Protein AF-A0AAX6FM97-F1 (afdb_monomer)

Solvent-accessible surface area (backbone atoms only — not comparable to full-atom values): 9804 Å² total; per-residue (Å²): 142,83,89,78,93,63,80,51,72,66,58,55,51,50,51,51,52,41,50,51,40,44,52,48,38,53,50,41,47,51,55,56,55,69,40,50,63,51,98,26,70,65,52,52,52,54,49,51,53,40,51,51,52,44,51,52,43,51,55,62,73,71,53,64,96,82,74,70,62,87,90,41,61,68,59,50,52,50,50,52,52,50,52,52,52,49,39,53,53,42,36,52,49,14,50,46,31,55,74,38,35,72,62,48,44,60,65,28,54,47,78,51,59,69,74,63,43,50,52,52,41,40,51,42,11,54,50,29,46,52,40,30,55,45,50,53,52,51,53,52,51,53,48,51,55,52,48,50,52,51,55,51,50,51,49,52,50,52,51,51,52,50,48,54,56,57,64,69,70,60,82,84,78,83,91,129

Mean predicted aligned error: 12.24 Å

Radius of gyration: 23.88 Å; Cα contacts (8 Å, |Δi|>4): 122; chains: 1; bounding box: 60×39×71 Å

pLDDT: mean 73.23, std 14.85, range [32.5, 90.88]

Nearest PDB structures (foldseek):
  2yfb-assembly1_A  TM=3.869E-01  e=9.100E+00  Pseudomonas putida KT2440
  7uwb-assembly1_c  TM=3.248E-01  e=8.197E+00  Citrus x limon
  4nqi-assembly1_A  TM=2.691E-01  e=8.197E+00  Dictyostelium discoideum

Secondary structure (DSSP, 8-state):
--------HHHHHHHHHHHHHHHHHHHHHHHHHHT-B-S-HHHHHHHHHHHHHHHHHHHHHHS-TT---GGGHHHHHHHHHHHHHHHHHHHHHHHHHHHSHHHHHHHHTB-S-HHHHHHHHHHHHHHHHHHHHHHHHHHHHHHHHHHHHHHHHHHHHHHHHHHHHHHHS-------

Organism: Iris pallida (NCBI:txid29817)

Foldseek 3Di:
DDDDDDPPPLNVVLLVLLVVLLVLLVVLLVLLVVLVFDPQVVSVVSNVLSVVSNVLSVCLNPDDLPPDDVVCPVVVVVSLVVLVVSLVVLLVVLVCLQVVVQVVSVSRVGPDDSVVSSVSSNVSSVSSNVSSVSSVVSSVSSVVSNVVCVVVVVVVVVVVVVVVVVVVPDDDDDDD

Sequence (176 aa):
MGISNSPSHTHKFFLLTNYILLGAATSCIFLTLSLRLIPSVIGFLVILLHLFTILSSVFASSRPPSSSSQGSAKWHVAHMAATVLAAIVHGAVALLVLTRTAEFLWFLQSYVRVEDGVLIMRMVGVLGVVIFCLEWVVLVLAFVMRFYVYVEGGNTAKVQLGEEEVAKDWPWPFQV

Structure (mmCIF, N/CA/C/O backbone):
data_AF-A0AAX6FM97-F1
#
_entry.id   AF-A0AAX6FM97-F1
#
loop_
_atom_site.group_PDB
_atom_site.id
_atom_site.type_symbol
_atom_site.label_atom_id
_atom_site.label_alt_id
_atom_site.label_comp_id
_atom_site.label_asym_id
_atom_site.label_entity_id
_atom_site.label_seq_id
_atom_site.pdbx_PDB_ins_code
_atom_site.Cartn_x
_atom_site.Cartn_y
_atom_site.Cartn_z
_atom_site.occupancy
_atom_site.B_iso_or_equiv
_atom_site.auth_seq_id
_atom_site.auth_comp_id
_atom_site.auth_asym_id
_atom_site.auth_atom_id
_atom_site.pdbx_PDB_model_num
ATOM 1 N N . MET A 1 1 ? 10.934 18.505 -35.400 1.00 36.75 1 MET A N 1
ATOM 2 C CA . MET A 1 1 ? 9.546 18.414 -34.896 1.00 36.75 1 MET A CA 1
ATOM 3 C C . MET A 1 1 ? 8.965 17.098 -35.396 1.00 36.75 1 MET A C 1
ATOM 5 O O . MET A 1 1 ? 8.557 17.027 -36.543 1.00 36.75 1 MET A O 1
ATOM 9 N N . GLY A 1 2 ? 9.068 16.032 -34.597 1.00 32.50 2 GLY A N 1
ATOM 10 C CA . GLY A 1 2 ? 8.627 14.681 -34.959 1.00 32.50 2 GLY A CA 1
ATOM 11 C C . GLY A 1 2 ? 7.621 14.179 -33.931 1.00 32.50 2 GLY A C 1
ATOM 12 O O . GLY A 1 2 ? 7.942 14.072 -32.752 1.00 32.50 2 GLY A O 1
ATOM 13 N N . ILE A 1 3 ? 6.392 13.953 -34.383 1.00 51.50 3 ILE A N 1
ATOM 14 C CA . ILE A 1 3 ? 5.249 13.483 -33.602 1.00 51.50 3 ILE A CA 1
ATOM 15 C C . ILE A 1 3 ? 5.288 11.952 -33.552 1.00 51.50 3 ILE A C 1
ATOM 17 O O . ILE A 1 3 ? 5.256 11.309 -34.595 1.00 51.50 3 ILE A O 1
ATOM 21 N N . SER A 1 4 ? 5.246 11.371 -32.353 1.00 37.12 4 SER A N 1
ATOM 22 C CA . SER A 1 4 ? 4.365 10.228 -32.070 1.00 37.12 4 SER A CA 1
ATOM 23 C C . SER A 1 4 ? 4.033 10.185 -30.576 1.00 37.12 4 SER A C 1
ATOM 25 O O . SER A 1 4 ? 4.641 9.506 -29.756 1.00 37.12 4 SER A O 1
ATOM 27 N N . ASN A 1 5 ? 3.012 10.968 -30.228 1.00 46.38 5 ASN A N 1
ATOM 28 C CA . ASN A 1 5 ? 2.240 10.798 -29.008 1.00 46.38 5 ASN A CA 1
ATOM 29 C C . ASN A 1 5 ? 1.561 9.422 -29.034 1.00 46.38 5 ASN A C 1
ATOM 31 O O . ASN A 1 5 ? 0.492 9.260 -29.617 1.00 46.38 5 ASN A O 1
ATOM 35 N N . SER A 1 6 ? 2.136 8.446 -28.345 1.00 41.78 6 SER A N 1
ATOM 36 C CA . SER A 1 6 ? 1.327 7.427 -27.686 1.00 41.78 6 SER A CA 1
ATOM 37 C C . SER A 1 6 ? 1.882 7.240 -26.276 1.00 41.78 6 SER A C 1
ATOM 39 O O . SER A 1 6 ? 3.029 6.825 -26.117 1.00 41.78 6 SER A O 1
ATOM 41 N N . PRO A 1 7 ? 1.128 7.578 -25.214 1.00 52.78 7 PRO A N 1
ATOM 42 C CA . PRO A 1 7 ? 1.467 7.071 -23.897 1.00 52.78 7 PRO A CA 1
ATOM 43 C C . PRO A 1 7 ? 1.380 5.555 -24.035 1.00 52.78 7 PRO A C 1
ATOM 45 O O . PRO A 1 7 ? 0.302 5.051 -24.374 1.00 52.78 7 PRO A O 1
ATOM 48 N N . SER A 1 8 ? 2.503 4.854 -23.852 1.00 71.06 8 SER A N 1
ATOM 49 C CA . SER A 1 8 ? 2.535 3.394 -23.935 1.00 71.06 8 SER A CA 1
ATOM 50 C C . SER A 1 8 ? 1.380 2.835 -23.101 1.00 71.06 8 SER A C 1
ATOM 52 O O . SER A 1 8 ? 1.066 3.354 -22.024 1.00 71.06 8 SER A O 1
ATOM 54 N N . HIS A 1 9 ? 0.681 1.821 -23.614 1.00 76.31 9 HIS A N 1
ATOM 55 C CA . HIS A 1 9 ? -0.494 1.249 -22.942 1.00 76.31 9 HIS A CA 1
ATOM 56 C C . HIS A 1 9 ? -0.178 0.880 -21.474 1.00 76.31 9 HIS A C 1
ATOM 58 O O . HIS A 1 9 ? -0.998 1.073 -20.578 1.00 76.31 9 HIS A O 1
ATOM 64 N N . THR A 1 10 ? 1.073 0.482 -21.223 1.00 74.19 10 THR A N 1
ATOM 65 C CA . THR A 1 10 ? 1.685 0.233 -19.912 1.00 74.19 10 THR A CA 1
ATOM 66 C C . THR A 1 10 ? 1.683 1.452 -18.982 1.00 74.19 10 THR A C 1
ATOM 68 O O . THR A 1 10 ? 1.327 1.315 -17.816 1.00 74.19 10 THR A O 1
ATOM 71 N N . HIS A 1 11 ? 2.018 2.653 -19.467 1.00 77.69 11 HIS A N 1
ATOM 72 C CA . HIS A 1 11 ? 2.000 3.878 -18.657 1.00 77.69 11 HIS A CA 1
ATOM 73 C C . HIS A 1 11 ? 0.575 4.276 -18.243 1.00 77.69 11 HIS A C 1
ATOM 75 O O . HIS A 1 11 ? 0.339 4.643 -17.093 1.00 77.69 11 HIS A O 1
ATOM 81 N N . LYS A 1 12 ? -0.405 4.155 -19.153 1.00 82.25 12 LYS A N 1
ATOM 82 C CA . LYS A 1 12 ? -1.822 4.410 -18.824 1.00 82.25 12 LYS A CA 1
ATOM 83 C C . LYS A 1 12 ? -2.339 3.417 -17.783 1.00 82.25 12 LYS A C 1
ATOM 85 O O . LYS A 1 12 ? -3.011 3.818 -16.838 1.00 82.25 12 LYS A O 1
ATOM 90 N N . PHE A 1 13 ? -1.989 2.141 -17.939 1.00 82.69 13 PHE A N 1
ATOM 91 C CA . PHE A 1 13 ? -2.339 1.091 -16.986 1.00 82.69 13 PHE A CA 1
ATOM 92 C C . PHE A 1 13 ? -1.682 1.312 -15.613 1.00 82.69 13 PHE A C 1
ATOM 94 O O . PHE A 1 13 ? -2.317 1.111 -14.578 1.00 82.69 13 PHE A O 1
ATOM 101 N N . PHE A 1 14 ? -0.443 1.809 -15.595 1.00 83.19 14 PHE A N 1
ATOM 102 C CA . PHE A 1 14 ? 0.269 2.167 -14.370 1.00 83.19 14 PHE A CA 1
ATOM 103 C C . PHE A 1 14 ? -0.402 3.302 -13.611 1.00 83.19 14 PHE A C 1
ATOM 105 O O . PHE A 1 14 ? -0.643 3.172 -12.412 1.00 83.19 14 PHE A O 1
ATOM 112 N N . LEU A 1 15 ? -0.764 4.378 -14.310 1.00 83.25 15 LEU A N 1
ATOM 113 C CA . LEU A 1 15 ? -1.504 5.481 -13.706 1.00 83.25 15 LEU A CA 1
ATOM 114 C C . LEU A 1 15 ? -2.866 5.019 -13.186 1.00 83.25 15 LEU A C 1
ATOM 116 O O . LEU A 1 15 ? -3.202 5.314 -12.044 1.00 83.25 15 LEU A O 1
ATOM 120 N N . LEU A 1 16 ? -3.622 4.251 -13.979 1.00 86.31 16 LEU A N 1
ATOM 121 C CA . LEU A 1 16 ? -4.926 3.726 -13.568 1.00 86.31 16 LEU A CA 1
ATOM 122 C C . LEU A 1 16 ? -4.819 2.903 -12.278 1.00 86.31 16 LEU A C 1
ATOM 124 O O . LEU A 1 16 ? -5.572 3.135 -11.336 1.00 86.31 16 LEU A O 1
ATOM 128 N N . THR A 1 17 ? -3.855 1.982 -12.216 1.00 84.50 17 THR A N 1
ATOM 129 C CA . THR A 1 17 ? -3.632 1.142 -11.032 1.00 84.50 17 THR A CA 1
ATOM 130 C C . THR A 1 17 ? -3.254 1.992 -9.816 1.00 84.50 17 THR A C 1
ATOM 132 O O . THR A 1 17 ? -3.789 1.770 -8.733 1.00 84.50 17 THR A O 1
ATOM 135 N N . ASN A 1 18 ? -2.403 3.011 -9.992 1.00 86.00 18 ASN A N 1
ATOM 136 C CA . ASN A 1 18 ? -2.043 3.947 -8.923 1.00 86.00 18 ASN 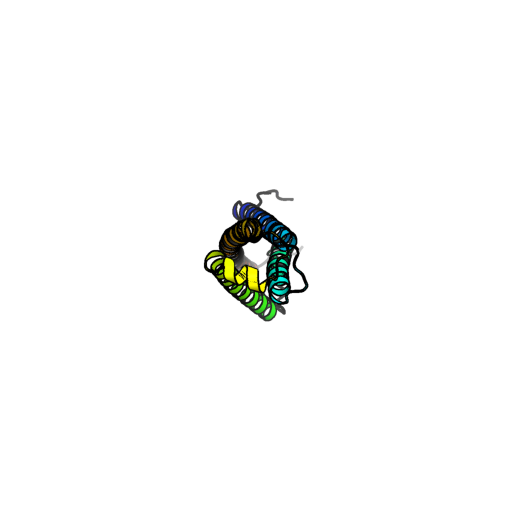A CA 1
ATOM 137 C C . ASN A 1 18 ? -3.246 4.763 -8.420 1.00 86.00 18 ASN A C 1
ATOM 139 O O . ASN A 1 18 ? -3.406 4.932 -7.215 1.00 86.00 18 ASN A O 1
ATOM 143 N N . TYR A 1 19 ? -4.131 5.221 -9.308 1.00 87.12 19 TYR A N 1
ATOM 144 C CA . TYR A 1 19 ? -5.350 5.928 -8.903 1.00 87.12 19 TYR A CA 1
ATOM 145 C C . TYR A 1 19 ? -6.335 5.025 -8.154 1.00 87.12 19 TYR A C 1
ATOM 147 O O . TYR A 1 19 ? -6.927 5.460 -7.166 1.00 87.12 19 TYR A O 1
ATOM 155 N N . ILE A 1 20 ? -6.494 3.768 -8.581 1.00 87.75 20 ILE A N 1
ATOM 156 C CA . ILE A 1 20 ? -7.331 2.793 -7.866 1.00 87.75 20 ILE A CA 1
ATOM 157 C C . ILE A 1 20 ? -6.734 2.504 -6.483 1.00 87.75 20 ILE A C 1
ATOM 159 O O . ILE A 1 20 ? -7.466 2.507 -5.495 1.00 87.75 20 ILE A O 1
ATOM 163 N N . LEU A 1 21 ? -5.412 2.322 -6.394 1.00 85.94 21 LEU A N 1
ATOM 164 C CA . LEU A 1 21 ? -4.690 2.144 -5.132 1.00 85.94 21 LEU A CA 1
ATOM 165 C C . LEU A 1 21 ? -4.917 3.335 -4.186 1.00 85.94 21 LEU A C 1
ATOM 167 O O . LEU A 1 21 ? -5.245 3.142 -3.016 1.00 85.94 21 LEU A O 1
ATOM 171 N N . LEU A 1 22 ? -4.809 4.563 -4.703 1.00 87.62 22 LEU A N 1
ATOM 172 C CA . LEU A 1 22 ? -5.055 5.796 -3.956 1.00 87.62 22 LEU A CA 1
ATOM 173 C C . LEU A 1 22 ? -6.504 5.875 -3.442 1.00 87.62 22 LEU A C 1
ATOM 175 O O . LEU A 1 22 ? -6.739 6.204 -2.277 1.00 87.62 22 LEU A O 1
ATOM 179 N N . GLY A 1 23 ? -7.481 5.537 -4.286 1.00 86.31 23 GLY A N 1
ATOM 180 C CA . GLY A 1 23 ? -8.897 5.489 -3.910 1.00 86.31 23 GLY A CA 1
ATOM 181 C C . GLY A 1 23 ? -9.197 4.422 -2.851 1.00 86.31 23 GLY A C 1
ATOM 182 O O . GLY A 1 23 ? -9.923 4.681 -1.890 1.00 86.31 23 GLY A O 1
ATOM 183 N N . ALA A 1 24 ? -8.595 3.239 -2.977 1.00 85.81 24 ALA A N 1
ATOM 184 C CA . ALA A 1 24 ? -8.751 2.160 -2.008 1.00 85.81 24 ALA A CA 1
ATOM 185 C C . ALA A 1 24 ? -8.132 2.532 -0.650 1.00 85.81 24 ALA A C 1
ATOM 187 O O . ALA A 1 24 ? -8.789 2.396 0.381 1.00 85.81 24 ALA A O 1
ATOM 188 N N . ALA A 1 25 ? -6.911 3.080 -0.641 1.00 85.12 25 ALA A N 1
ATOM 189 C CA . ALA A 1 25 ? -6.232 3.506 0.581 1.00 85.12 25 ALA A CA 1
ATOM 190 C C . ALA A 1 25 ? -6.983 4.636 1.304 1.00 85.12 25 ALA A C 1
ATOM 192 O O . ALA A 1 25 ? -7.182 4.569 2.516 1.00 85.12 25 ALA A O 1
ATOM 193 N N . THR A 1 26 ? -7.463 5.647 0.573 1.00 86.12 26 THR A N 1
ATOM 194 C CA . THR A 1 26 ? -8.253 6.748 1.158 1.00 86.12 26 THR A CA 1
ATOM 195 C C . THR A 1 26 ? -9.591 6.269 1.724 1.00 86.12 26 THR A C 1
ATOM 197 O O . THR A 1 26 ? -9.964 6.662 2.830 1.00 86.12 26 THR A O 1
ATOM 200 N N . SER A 1 27 ? -10.273 5.354 1.032 1.00 86.62 27 SER A N 1
ATOM 201 C CA . SER A 1 27 ? -11.496 4.712 1.534 1.00 86.62 27 SER A CA 1
ATOM 202 C C . SER A 1 27 ? -11.227 3.890 2.801 1.00 86.62 27 SER A C 1
ATOM 204 O O . SER A 1 27 ? -12.014 3.931 3.745 1.00 86.62 27 SER A O 1
ATOM 206 N N . CYS A 1 28 ? -10.083 3.201 2.869 1.00 83.94 28 CYS A N 1
ATOM 207 C CA . CYS A 1 28 ? -9.662 2.442 4.045 1.00 83.94 28 CYS A CA 1
ATOM 208 C C . CYS A 1 28 ? -9.404 3.351 5.257 1.00 83.94 28 CYS A C 1
ATOM 210 O O . CYS A 1 28 ? -9.839 3.042 6.368 1.00 83.94 28 CYS A O 1
ATOM 212 N N . ILE A 1 29 ? -8.775 4.514 5.045 1.00 84.12 29 ILE A N 1
ATOM 213 C CA . ILE A 1 29 ? -8.603 5.542 6.084 1.00 84.12 29 ILE A CA 1
ATOM 214 C C . ILE A 1 29 ? -9.965 6.045 6.565 1.00 84.12 29 ILE A C 1
ATOM 216 O O . ILE A 1 29 ? -10.186 6.122 7.770 1.00 84.12 29 ILE A O 1
ATOM 220 N N . PHE A 1 30 ? -10.895 6.349 5.657 1.00 85.19 30 PHE A N 1
ATOM 221 C CA . PHE A 1 30 ? -12.228 6.828 6.029 1.00 85.19 30 PHE A CA 1
ATOM 222 C C . PHE A 1 30 ? -13.019 5.787 6.835 1.00 85.19 30 PHE A C 1
ATOM 224 O O . PHE A 1 30 ? -13.615 6.124 7.859 1.00 85.19 30 PHE A O 1
ATOM 231 N N . LEU A 1 31 ? -12.981 4.514 6.427 1.00 82.62 31 LEU A N 1
ATOM 232 C CA . LEU A 1 31 ? -13.595 3.415 7.175 1.00 82.62 31 LEU A CA 1
ATOM 233 C C . LEU A 1 31 ? -12.947 3.244 8.552 1.00 82.62 31 LEU A C 1
ATOM 235 O O . LEU A 1 31 ? -13.660 3.121 9.544 1.00 82.62 31 LEU A O 1
ATOM 239 N N . THR A 1 32 ? -11.616 3.321 8.627 1.00 81.50 32 THR A N 1
ATOM 240 C CA . THR A 1 32 ? -10.871 3.267 9.893 1.00 81.50 32 THR A CA 1
ATOM 241 C C . THR A 1 32 ? -11.275 4.422 10.811 1.00 81.50 32 THR A C 1
ATOM 243 O O . THR A 1 32 ? -11.612 4.192 11.965 1.00 81.50 32 THR A O 1
ATOM 246 N N . LEU A 1 33 ? -11.351 5.659 10.309 1.00 78.38 33 LEU A N 1
ATOM 247 C CA . LEU A 1 33 ? -11.815 6.820 11.080 1.00 78.38 33 LEU A CA 1
ATOM 248 C C . LEU A 1 33 ? -13.290 6.710 11.500 1.00 78.38 33 LEU A C 1
ATOM 250 O O . LEU A 1 33 ? -13.658 7.180 12.579 1.00 78.38 33 LEU A O 1
ATOM 254 N N . SER A 1 34 ? -14.127 6.056 10.691 1.00 79.31 34 SER A N 1
ATOM 255 C CA . SER A 1 34 ? -15.549 5.830 10.993 1.00 79.31 34 SER A CA 1
ATOM 256 C C . SER A 1 34 ? -15.763 4.951 12.231 1.00 79.31 34 SER A C 1
ATOM 258 O O . SER A 1 34 ? -16.804 5.060 12.876 1.00 79.31 34 SER A O 1
ATOM 260 N N . LEU A 1 35 ? -14.762 4.158 12.637 1.00 71.62 35 LEU A N 1
ATOM 261 C CA . LEU A 1 35 ? -14.774 3.411 13.903 1.00 71.62 35 LEU A CA 1
ATOM 262 C C . LEU A 1 35 ? -14.593 4.303 15.150 1.00 71.62 35 LEU A C 1
ATOM 264 O O . LEU A 1 35 ? -14.635 3.782 16.265 1.00 71.62 35 LEU A O 1
ATOM 268 N N . ARG A 1 36 ? -14.428 5.631 14.982 1.00 67.88 36 ARG A N 1
ATOM 269 C CA . ARG A 1 36 ? -14.180 6.618 16.052 1.00 67.88 36 ARG A CA 1
ATOM 270 C C . ARG A 1 36 ? -13.127 6.113 17.036 1.00 67.88 36 ARG A C 1
ATOM 272 O O . ARG A 1 36 ? -13.418 5.856 18.203 1.00 67.88 36 ARG A O 1
ATOM 279 N N . LEU A 1 37 ? -11.901 5.969 16.543 1.00 58.09 37 LEU A N 1
ATOM 280 C CA . LEU A 1 37 ? -10.748 5.651 1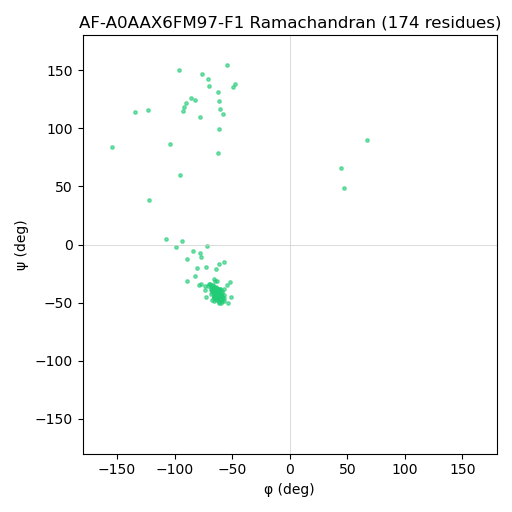7.377 1.00 58.09 37 LEU A CA 1
ATOM 281 C C . LEU A 1 37 ? -10.585 6.740 18.458 1.00 58.09 37 LEU A C 1
ATOM 283 O O . LEU A 1 37 ? -10.216 7.874 18.160 1.00 58.09 37 LEU A O 1
ATOM 287 N N . ILE A 1 38 ? -10.805 6.382 19.724 1.00 54.88 38 ILE A N 1
ATOM 288 C CA . ILE A 1 38 ? -10.062 6.951 20.872 1.00 54.88 38 ILE A CA 1
ATOM 289 C C . ILE A 1 38 ? -8.558 6.741 20.570 1.00 54.88 38 ILE A C 1
ATOM 291 O O . ILE A 1 38 ? -8.276 5.841 19.777 1.00 54.88 38 ILE A O 1
ATOM 295 N N . PRO A 1 39 ? -7.576 7.519 21.090 1.00 59.19 39 PRO A N 1
ATOM 296 C CA . PRO A 1 39 ? -6.164 7.409 20.685 1.00 59.19 39 PRO A CA 1
ATOM 297 C C . PRO A 1 39 ? -5.559 6.027 21.003 1.00 59.19 39 PRO A C 1
ATOM 299 O O . PRO A 1 39 ? -4.839 5.840 21.978 1.00 59.19 39 PRO A O 1
ATOM 302 N N . SER A 1 40 ? -5.854 5.041 20.160 1.00 68.94 40 SER A N 1
ATOM 303 C CA . SER A 1 40 ? -5.286 3.707 20.155 1.00 68.94 40 SER A CA 1
ATOM 304 C C . SER A 1 40 ? -4.062 3.752 19.257 1.00 68.94 40 SER A C 1
ATOM 306 O O . SER A 1 40 ? -4.139 4.099 18.075 1.00 68.94 40 SER A O 1
ATOM 308 N N . VAL A 1 41 ? -2.916 3.395 19.832 1.00 74.44 41 VAL A N 1
ATOM 309 C CA . VAL A 1 41 ? -1.618 3.369 19.145 1.00 74.44 41 VAL A CA 1
ATOM 310 C C . VAL A 1 41 ? -1.679 2.466 17.910 1.00 74.44 41 VAL A C 1
ATOM 312 O O . VAL A 1 41 ? -1.148 2.817 16.863 1.00 74.44 41 VAL A O 1
ATOM 315 N N . ILE A 1 42 ? -2.387 1.338 18.001 1.00 75.25 42 ILE A N 1
ATOM 316 C CA . ILE A 1 42 ? -2.551 0.382 16.896 1.00 75.25 42 ILE A CA 1
ATOM 317 C C . ILE A 1 42 ? -3.315 1.019 15.739 1.00 75.25 42 ILE A C 1
ATOM 319 O O . ILE A 1 42 ? -2.893 0.927 14.589 1.00 75.25 42 ILE A O 1
ATOM 323 N N . GLY A 1 43 ? -4.400 1.726 16.038 1.00 73.88 43 GLY A N 1
ATOM 324 C CA . GLY A 1 43 ? -5.166 2.429 15.022 1.00 73.88 43 GLY A CA 1
ATOM 325 C C . GLY A 1 43 ? -4.386 3.565 14.357 1.00 73.88 43 GLY A C 1
ATOM 326 O O . GLY A 1 43 ? -4.451 3.729 13.140 1.00 73.88 43 GLY A O 1
ATOM 327 N N . PHE A 1 44 ? -3.564 4.286 15.125 1.00 77.19 44 PHE A N 1
ATOM 328 C CA . PHE A 1 44 ? -2.636 5.276 14.577 1.00 77.19 44 PHE A CA 1
ATOM 329 C C . PHE A 1 44 ? -1.594 4.645 13.638 1.00 77.19 44 PHE A C 1
ATOM 331 O O . PHE A 1 44 ? -1.359 5.171 12.551 1.00 77.19 44 PHE A O 1
ATOM 338 N N . LEU A 1 45 ? -1.014 3.495 14.001 1.00 80.06 45 LEU A N 1
ATOM 339 C CA . LEU A 1 45 ? -0.072 2.766 13.141 1.00 80.06 45 LEU A CA 1
ATOM 340 C C . LEU A 1 45 ? -0.721 2.291 11.831 1.00 80.06 45 LEU A C 1
ATOM 342 O O . LEU A 1 45 ? -0.097 2.392 10.777 1.00 80.06 45 LEU A O 1
ATOM 346 N N . VAL A 1 46 ? -1.976 1.832 11.873 1.00 79.38 46 VAL A N 1
ATOM 347 C CA . VAL A 1 46 ? -2.738 1.450 10.668 1.00 79.38 46 VAL A CA 1
ATOM 348 C C . VAL A 1 46 ? -2.969 2.660 9.757 1.00 79.38 46 VAL A C 1
ATOM 350 O O . VAL A 1 46 ? -2.760 2.578 8.548 1.00 79.38 46 VAL A O 1
ATOM 353 N N . ILE A 1 47 ? -3.321 3.818 10.323 1.00 82.31 47 ILE A N 1
ATOM 354 C CA . ILE A 1 47 ? -3.475 5.061 9.553 1.00 82.31 47 ILE A CA 1
ATOM 355 C C . ILE A 1 47 ? -2.140 5.490 8.928 1.00 82.31 47 ILE A C 1
ATOM 357 O O . ILE A 1 47 ? -2.110 5.852 7.751 1.00 82.31 47 ILE A O 1
ATOM 361 N N . LEU A 1 48 ? -1.032 5.417 9.674 1.00 81.31 48 LEU A N 1
ATOM 362 C CA . LEU A 1 48 ? 0.301 5.713 9.139 1.00 81.31 48 LEU A CA 1
ATOM 363 C C . LEU A 1 48 ? 0.688 4.776 7.991 1.00 81.31 48 LEU A C 1
ATOM 365 O O . LEU A 1 48 ? 1.283 5.228 7.013 1.00 81.31 48 LEU A O 1
ATOM 369 N N . LEU A 1 49 ? 0.324 3.496 8.075 1.00 83.00 49 LEU A N 1
ATOM 370 C CA . LEU A 1 49 ? 0.578 2.520 7.017 1.00 83.00 49 LEU A CA 1
ATOM 371 C C . LEU A 1 49 ? -0.172 2.879 5.723 1.00 83.00 49 LEU A C 1
ATOM 373 O O . LEU A 1 49 ? 0.413 2.883 4.635 1.00 83.00 49 LEU A O 1
ATOM 377 N N . HIS A 1 50 ? -1.443 3.277 5.830 1.00 83.81 50 HIS A N 1
ATOM 378 C CA . HIS A 1 50 ? -2.200 3.772 4.678 1.00 83.81 50 HIS A CA 1
ATOM 379 C C . HIS A 1 50 ? -1.635 5.090 4.133 1.00 83.81 50 HIS A C 1
ATOM 381 O O . HIS A 1 50 ? -1.541 5.261 2.918 1.00 83.81 50 HIS A O 1
ATOM 387 N N . LEU A 1 51 ? -1.189 6.003 5.002 1.00 84.62 51 LEU A N 1
ATOM 388 C CA . LEU A 1 51 ? -0.550 7.251 4.581 1.00 84.62 51 LEU A CA 1
ATOM 389 C C . LEU A 1 51 ? 0.754 6.988 3.813 1.00 84.62 51 LEU A C 1
ATOM 391 O O . LEU A 1 51 ? 1.011 7.628 2.794 1.00 84.62 51 LEU A O 1
ATOM 395 N N . PHE A 1 52 ? 1.548 6.010 4.249 1.00 82.62 52 PHE A N 1
ATOM 396 C CA . PHE A 1 52 ? 2.752 5.581 3.541 1.00 82.62 52 PHE A CA 1
ATOM 397 C C . PHE A 1 52 ? 2.433 5.025 2.144 1.00 82.62 52 PHE A C 1
ATOM 399 O O . PHE A 1 52 ? 3.144 5.324 1.182 1.00 82.62 52 PHE A O 1
ATOM 406 N N . THR A 1 53 ? 1.330 4.281 2.009 1.00 84.25 53 THR A N 1
ATOM 407 C CA . THR A 1 53 ? 0.834 3.767 0.717 1.00 84.25 53 THR A CA 1
ATOM 408 C C . THR A 1 53 ? 0.474 4.919 -0.230 1.00 84.25 53 THR A C 1
ATOM 410 O O . THR A 1 53 ? 0.897 4.944 -1.386 1.00 84.25 53 THR A O 1
ATOM 413 N N . ILE A 1 54 ? -0.245 5.925 0.281 1.00 83.25 54 ILE A N 1
ATOM 414 C CA . ILE A 1 54 ? -0.621 7.134 -0.467 1.00 83.25 54 ILE A CA 1
ATOM 415 C C . ILE A 1 54 ? 0.623 7.900 -0.925 1.00 83.25 54 ILE A C 1
ATOM 417 O O . ILE A 1 54 ? 0.746 8.228 -2.104 1.00 83.25 54 ILE A O 1
ATOM 421 N N . LEU A 1 55 ? 1.568 8.151 -0.015 1.00 83.31 55 LEU A N 1
ATOM 422 C CA . LEU A 1 55 ? 2.818 8.841 -0.335 1.00 83.31 55 LEU A CA 1
ATOM 423 C C . LEU A 1 55 ? 3.602 8.087 -1.412 1.00 83.31 55 LEU A C 1
ATOM 425 O O . LEU A 1 55 ? 4.027 8.694 -2.392 1.00 83.31 55 LEU A O 1
ATOM 429 N N . SER A 1 56 ? 3.724 6.765 -1.282 1.00 76.81 56 SER A N 1
ATOM 430 C CA . SER A 1 56 ? 4.404 5.916 -2.268 1.00 76.81 56 SER A CA 1
ATOM 431 C C . SER A 1 56 ? 3.758 6.022 -3.654 1.00 76.81 56 SER A C 1
ATOM 433 O O . SER A 1 56 ? 4.464 6.156 -4.653 1.00 76.81 56 SER A O 1
ATOM 435 N N . SER A 1 57 ? 2.424 6.042 -3.721 1.00 79.94 57 SER A N 1
ATOM 436 C CA . SER A 1 57 ? 1.660 6.199 -4.966 1.00 79.94 57 SER A CA 1
ATOM 437 C C . SER A 1 57 ? 1.861 7.576 -5.620 1.00 79.94 57 SER A C 1
ATOM 439 O O . SER A 1 57 ? 2.072 7.682 -6.834 1.00 79.94 57 SER A O 1
ATOM 441 N N . VAL A 1 58 ? 1.878 8.643 -4.814 1.00 80.31 58 VAL A N 1
ATOM 442 C CA . VAL A 1 58 ? 2.140 10.015 -5.281 1.00 80.31 58 VAL A CA 1
ATOM 443 C C . VAL A 1 58 ? 3.574 10.153 -5.798 1.00 80.31 58 VAL A C 1
ATOM 445 O O . VAL A 1 58 ? 3.791 10.715 -6.876 1.00 80.31 58 VAL A O 1
ATOM 448 N N . PHE A 1 59 ? 4.561 9.602 -5.087 1.00 75.94 59 PHE A N 1
ATOM 449 C CA . PHE A 1 59 ? 5.956 9.592 -5.540 1.00 75.94 59 PHE A CA 1
ATOM 450 C C . PHE A 1 59 ? 6.140 8.781 -6.827 1.00 75.94 59 PHE A C 1
ATOM 452 O O . PHE A 1 59 ? 6.887 9.196 -7.712 1.00 75.94 59 PHE A O 1
ATOM 459 N N . ALA A 1 60 ? 5.426 7.664 -6.967 1.00 70.19 60 ALA A N 1
ATOM 460 C CA . ALA A 1 60 ? 5.451 6.837 -8.168 1.00 70.19 60 ALA A CA 1
ATOM 461 C C . ALA A 1 60 ? 4.847 7.554 -9.391 1.00 70.19 60 ALA A C 1
ATOM 463 O O . ALA A 1 60 ? 5.342 7.395 -10.503 1.00 70.19 60 ALA A O 1
ATOM 464 N N . SER A 1 61 ? 3.813 8.374 -9.183 1.00 69.62 61 SER A N 1
ATOM 465 C CA . SER A 1 61 ? 3.120 9.108 -10.253 1.00 69.62 61 SER A CA 1
ATOM 466 C C . SER A 1 61 ? 3.822 10.411 -10.660 1.00 69.62 61 SER A C 1
ATOM 468 O O . SER A 1 61 ? 3.679 10.862 -11.793 1.00 69.62 61 SER A O 1
ATOM 470 N N . SER A 1 62 ? 4.579 11.031 -9.750 1.00 67.38 62 SER A N 1
ATOM 471 C CA . SER A 1 62 ? 5.260 12.318 -9.978 1.00 67.38 62 SER A CA 1
ATOM 472 C C . SER A 1 62 ? 6.671 12.186 -10.555 1.00 67.38 62 SER A C 1
ATOM 474 O O . SER A 1 62 ? 7.244 13.182 -11.001 1.00 67.38 62 SER A O 1
ATOM 476 N N . ARG A 1 63 ? 7.256 10.982 -10.562 1.00 63.44 63 ARG A N 1
ATOM 477 C CA . ARG A 1 63 ? 8.643 10.782 -10.990 1.00 63.44 63 ARG A CA 1
ATOM 478 C C . ARG A 1 63 ? 8.738 10.455 -12.489 1.00 63.44 63 ARG A C 1
ATOM 480 O O . ARG A 1 63 ? 8.261 9.402 -12.905 1.00 63.44 63 ARG A O 1
ATOM 487 N N . PRO A 1 64 ? 9.407 11.289 -13.310 1.00 55.47 64 PRO A N 1
ATOM 488 C CA . PRO A 1 64 ? 9.626 10.969 -14.714 1.00 55.47 64 PRO A CA 1
ATOM 489 C C . PRO A 1 64 ? 10.640 9.817 -14.865 1.00 55.47 64 PRO A C 1
ATOM 491 O O . PRO A 1 64 ? 11.643 9.791 -14.136 1.00 55.47 64 PRO A O 1
ATOM 494 N N . PRO A 1 65 ? 10.431 8.899 -15.834 1.00 53.34 65 PRO A N 1
ATOM 495 C CA . PRO A 1 65 ? 11.204 7.658 -16.001 1.00 53.34 65 PRO A CA 1
ATOM 496 C C . PRO A 1 65 ? 12.705 7.871 -16.267 1.00 53.34 65 PRO A C 1
ATOM 498 O O . PRO A 1 65 ? 13.498 6.953 -16.086 1.00 53.34 65 PRO A O 1
ATOM 501 N N . SER A 1 66 ? 13.107 9.081 -16.655 1.00 47.25 66 SER A N 1
ATOM 502 C CA . SER A 1 66 ? 14.472 9.458 -17.041 1.00 47.25 66 SER A CA 1
ATOM 503 C C . SER A 1 66 ? 15.287 10.158 -15.941 1.00 47.25 66 SER A C 1
ATOM 505 O O . SER A 1 66 ? 16.461 10.456 -16.139 1.00 47.25 66 SER A O 1
ATOM 507 N N . SER A 1 67 ? 14.715 10.409 -14.758 1.00 47.94 67 SER A N 1
ATOM 508 C CA . SER A 1 67 ? 15.391 11.144 -13.673 1.00 47.94 67 SER A CA 1
ATOM 509 C C . SER A 1 67 ? 16.065 10.222 -12.646 1.00 47.94 67 SER A C 1
ATOM 511 O O . SER A 1 67 ? 15.765 10.233 -11.447 1.00 47.94 67 SER A O 1
ATOM 513 N N . SER A 1 68 ? 17.010 9.397 -13.094 1.00 50.16 68 SER A N 1
ATOM 514 C CA . SER A 1 68 ? 17.974 8.750 -12.196 1.00 50.16 68 SER A CA 1
ATOM 515 C C . SER A 1 68 ? 19.325 9.446 -12.313 1.00 50.16 68 SER A C 1
ATOM 517 O O . SER A 1 68 ? 20.184 9.027 -13.087 1.00 50.16 68 SER A O 1
ATOM 519 N N . SER A 1 69 ? 19.533 10.514 -11.539 1.00 43.97 69 SER A N 1
ATOM 520 C CA . SER A 1 69 ? 20.887 11.026 -11.323 1.00 43.97 69 SER A CA 1
ATOM 521 C C . SER A 1 69 ? 21.716 9.942 -10.615 1.00 43.97 69 SER A C 1
ATOM 523 O O . SER A 1 69 ? 21.264 9.328 -9.637 1.00 43.97 69 SER A O 1
ATOM 525 N N . GLN A 1 70 ? 22.919 9.678 -11.138 1.00 44.81 70 GLN A N 1
ATOM 526 C CA . GLN A 1 70 ? 23.815 8.573 -10.750 1.00 44.81 70 GLN A CA 1
ATOM 527 C C . GLN A 1 70 ? 24.195 8.550 -9.251 1.00 44.81 70 GLN A C 1
ATOM 529 O O . GLN A 1 70 ? 24.612 7.512 -8.748 1.00 44.81 70 GLN A O 1
ATOM 534 N N . GLY A 1 71 ? 23.964 9.631 -8.494 1.00 45.56 71 GLY A N 1
ATOM 535 C CA . GLY A 1 71 ? 24.172 9.681 -7.038 1.00 45.56 71 GLY A CA 1
ATOM 536 C C . GLY A 1 71 ? 23.077 9.025 -6.172 1.00 45.56 71 GLY A C 1
ATOM 537 O O . GLY A 1 71 ? 23.254 8.916 -4.961 1.00 45.56 71 GLY A O 1
ATOM 538 N N . SER A 1 72 ? 21.947 8.580 -6.746 1.00 56.69 72 SER A N 1
ATOM 539 C CA . SER A 1 72 ? 20.737 8.172 -5.993 1.00 56.69 72 SER A CA 1
ATOM 540 C C . SER A 1 72 ? 20.436 6.662 -5.943 1.00 56.69 72 SER A C 1
ATOM 542 O O . SER A 1 72 ? 19.416 6.259 -5.382 1.00 56.69 72 SER A O 1
ATOM 544 N N . ALA A 1 73 ? 21.310 5.798 -6.476 1.00 62.12 73 ALA A N 1
ATOM 545 C CA . ALA A 1 73 ? 21.044 4.356 -6.574 1.00 62.12 73 ALA A CA 1
ATOM 546 C C . ALA A 1 73 ? 20.770 3.685 -5.210 1.00 62.12 73 ALA A C 1
ATOM 548 O O . ALA A 1 73 ? 19.845 2.883 -5.095 1.00 62.12 73 ALA A O 1
ATOM 549 N N . LYS A 1 74 ? 21.510 4.065 -4.155 1.00 70.38 74 LYS A N 1
ATOM 550 C CA . LYS A 1 74 ? 21.324 3.534 -2.788 1.00 70.38 74 LYS A CA 1
ATOM 551 C C . LYS A 1 74 ? 19.964 3.927 -2.201 1.00 70.38 74 LYS A C 1
ATOM 553 O O . LYS A 1 74 ? 19.278 3.085 -1.632 1.00 70.38 74 LYS A O 1
ATOM 558 N N . TRP A 1 75 ? 19.550 5.180 -2.398 1.00 72.56 75 TRP A N 1
ATOM 559 C CA . TRP A 1 75 ? 18.246 5.690 -1.959 1.00 72.56 75 TRP A CA 1
ATOM 560 C C . TRP A 1 75 ? 17.088 5.046 -2.719 1.00 72.56 75 TRP A C 1
ATOM 562 O O . TRP A 1 75 ? 16.062 4.738 -2.124 1.00 72.56 75 TRP A O 1
ATOM 572 N N . HIS A 1 76 ? 17.267 4.773 -4.012 1.00 70.56 76 HIS A N 1
ATOM 573 C CA . HIS A 1 76 ? 16.282 4.041 -4.800 1.00 70.56 76 HIS A CA 1
ATOM 574 C C . HIS A 1 76 ? 16.129 2.596 -4.311 1.00 70.56 76 HIS A C 1
ATOM 576 O O . HIS A 1 76 ? 15.010 2.107 -4.185 1.00 70.56 76 HIS A O 1
ATOM 582 N N . VAL A 1 77 ? 17.231 1.888 -4.049 1.00 76.81 77 VAL A N 1
ATOM 583 C CA . VAL A 1 77 ? 17.176 0.518 -3.510 1.00 76.81 77 VAL A CA 1
ATOM 584 C C . VAL A 1 77 ? 16.515 0.516 -2.132 1.00 76.81 77 VAL A C 1
ATOM 586 O O . VAL A 1 77 ? 15.634 -0.302 -1.892 1.00 76.81 77 VAL A O 1
ATOM 589 N N . ALA A 1 78 ? 16.863 1.472 -1.267 1.00 80.00 78 ALA A N 1
ATOM 590 C CA . ALA A 1 78 ? 16.236 1.625 0.042 1.00 80.00 78 ALA A CA 1
ATOM 591 C C . ALA A 1 78 ? 14.729 1.917 -0.063 1.00 80.00 78 ALA A C 1
ATOM 593 O O . ALA A 1 78 ? 13.945 1.293 0.640 1.00 80.00 78 ALA A O 1
ATOM 594 N N . HIS A 1 79 ? 14.307 2.798 -0.975 1.00 80.75 79 HIS A N 1
ATOM 595 C CA . HIS A 1 79 ? 12.891 3.085 -1.221 1.00 80.75 79 HIS A CA 1
ATOM 596 C C . HIS A 1 79 ? 12.135 1.852 -1.740 1.00 80.75 79 HIS A C 1
ATOM 598 O O . HIS A 1 79 ? 11.034 1.556 -1.281 1.00 80.75 79 HIS A O 1
ATOM 604 N N . MET A 1 80 ? 12.726 1.087 -2.663 1.00 81.00 80 MET A N 1
ATOM 605 C CA . MET A 1 80 ? 12.128 -0.163 -3.153 1.00 81.00 80 MET A CA 1
ATOM 606 C C . MET A 1 80 ? 12.022 -1.214 -2.042 1.00 81.00 80 MET A C 1
ATOM 608 O O . MET A 1 80 ? 10.985 -1.846 -1.891 1.00 81.00 80 MET A O 1
ATOM 612 N N . ALA A 1 81 ? 13.062 -1.375 -1.223 1.00 84.75 81 ALA A N 1
ATOM 613 C CA . ALA A 1 81 ? 13.022 -2.288 -0.085 1.00 84.75 81 ALA A CA 1
ATOM 614 C C . ALA A 1 81 ? 11.966 -1.857 0.946 1.00 84.75 81 ALA A C 1
ATOM 616 O O . ALA A 1 81 ? 11.189 -2.685 1.412 1.00 84.75 81 ALA A O 1
ATOM 617 N N . ALA A 1 82 ? 11.893 -0.561 1.258 1.00 82.69 82 ALA A N 1
ATOM 618 C CA . ALA A 1 82 ? 10.910 -0.008 2.183 1.00 82.69 82 ALA A CA 1
ATOM 619 C C . ALA A 1 82 ? 9.472 -0.195 1.680 1.00 82.69 82 ALA A C 1
ATOM 621 O O . ALA A 1 82 ? 8.606 -0.574 2.460 1.00 82.69 82 ALA A O 1
ATOM 622 N N . THR A 1 83 ? 9.218 0.013 0.386 1.00 83.12 83 THR A N 1
ATOM 623 C CA . THR A 1 83 ? 7.885 -0.184 -0.213 1.00 83.12 83 THR A CA 1
ATOM 624 C C . THR A 1 83 ? 7.470 -1.652 -0.245 1.00 83.12 83 THR A C 1
ATOM 626 O O . THR A 1 83 ? 6.326 -1.956 0.074 1.00 83.12 83 THR A O 1
ATOM 629 N N . VAL A 1 84 ? 8.391 -2.579 -0.529 1.00 88.44 84 VAL A N 1
ATOM 630 C CA . VAL A 1 84 ? 8.114 -4.025 -0.446 1.00 88.44 84 VAL A CA 1
ATOM 631 C C . VAL A 1 84 ? 7.836 -4.457 0.996 1.00 88.44 84 VAL A C 1
ATOM 633 O O . VAL A 1 84 ? 6.871 -5.175 1.245 1.00 88.44 84 VAL A O 1
ATOM 636 N N . LEU A 1 85 ? 8.646 -4.007 1.962 1.00 88.44 85 LEU A N 1
ATOM 637 C CA . LEU A 1 85 ? 8.420 -4.304 3.380 1.00 88.44 85 LEU A CA 1
ATOM 638 C C . LEU A 1 85 ? 7.086 -3.731 3.865 1.00 88.44 85 LEU A C 1
ATOM 640 O O . LEU A 1 85 ? 6.342 -4.429 4.552 1.00 88.44 85 LEU A O 1
ATOM 644 N N . ALA A 1 86 ? 6.759 -2.498 3.473 1.00 85.75 86 ALA A N 1
ATOM 645 C CA . ALA A 1 86 ? 5.475 -1.882 3.779 1.00 85.75 86 ALA A CA 1
ATOM 646 C C . ALA A 1 86 ? 4.313 -2.693 3.195 1.00 85.75 86 ALA A C 1
ATOM 648 O O . ALA A 1 86 ? 3.365 -2.963 3.926 1.00 85.75 86 ALA A O 1
ATOM 649 N N . ALA A 1 87 ? 4.420 -3.163 1.947 1.00 87.38 87 ALA A N 1
ATOM 650 C CA . ALA A 1 87 ? 3.399 -4.006 1.330 1.00 87.38 87 ALA A CA 1
ATOM 651 C C . ALA A 1 87 ? 3.217 -5.335 2.082 1.00 87.38 87 ALA A C 1
ATOM 653 O O . ALA A 1 87 ? 2.097 -5.748 2.368 1.00 87.38 87 ALA A O 1
ATOM 654 N N . ILE A 1 88 ? 4.304 -5.997 2.494 1.00 90.50 88 ILE A N 1
ATOM 655 C CA . ILE A 1 88 ? 4.220 -7.228 3.303 1.00 90.50 88 ILE A CA 1
ATOM 656 C C . ILE A 1 88 ? 3.504 -6.961 4.632 1.00 90.50 88 ILE A C 1
ATOM 658 O O . ILE A 1 88 ? 2.611 -7.720 5.015 1.00 90.50 88 ILE A O 1
ATOM 662 N N . VAL A 1 89 ? 3.866 -5.877 5.322 1.00 88.44 89 VAL A N 1
ATOM 663 C CA . VAL A 1 89 ? 3.210 -5.473 6.572 1.00 88.44 89 VAL A CA 1
ATOM 664 C C . VAL A 1 89 ? 1.731 -5.154 6.328 1.00 88.44 89 VAL A C 1
ATOM 666 O O . VAL A 1 89 ? 0.891 -5.577 7.118 1.00 88.44 89 VAL A O 1
ATOM 669 N N . HIS A 1 90 ? 1.392 -4.497 5.218 1.00 88.31 90 HIS A N 1
ATOM 670 C CA . HIS A 1 90 ? 0.015 -4.207 4.813 1.00 88.31 90 HIS A CA 1
ATOM 671 C C . HIS A 1 90 ? -0.806 -5.483 4.637 1.00 88.31 90 HIS A C 1
ATOM 673 O O . HIS A 1 90 ? -1.869 -5.619 5.244 1.00 88.31 90 HIS A O 1
ATOM 679 N N . GLY A 1 91 ? -0.287 -6.451 3.880 1.00 87.75 91 GLY A N 1
ATOM 680 C CA . GLY A 1 91 ? -0.938 -7.744 3.682 1.00 87.75 91 GLY A CA 1
ATOM 681 C C . GLY A 1 91 ? -1.116 -8.510 4.991 1.00 87.75 91 GLY A C 1
ATOM 682 O O . GLY A 1 91 ? -2.197 -9.033 5.260 1.00 87.75 91 GLY A O 1
ATOM 683 N N . ALA A 1 92 ? -0.092 -8.527 5.848 1.00 88.88 92 ALA A N 1
ATOM 684 C CA . ALA A 1 92 ? -0.164 -9.180 7.153 1.00 88.88 92 ALA A CA 1
ATOM 685 C C . ALA A 1 92 ? -1.235 -8.543 8.054 1.00 88.88 92 ALA A C 1
ATOM 687 O O . ALA A 1 92 ? -2.056 -9.257 8.629 1.00 88.88 92 ALA A O 1
ATOM 688 N N . VAL A 1 93 ? -1.274 -7.209 8.137 1.00 87.62 93 VAL A N 1
ATOM 689 C CA . VAL A 1 93 ? -2.296 -6.478 8.900 1.00 87.62 93 VAL A CA 1
ATOM 690 C C . VAL A 1 93 ? -3.688 -6.733 8.325 1.00 87.62 93 VAL A C 1
ATOM 692 O O . VAL A 1 93 ? -4.605 -7.018 9.089 1.00 87.62 93 VAL A O 1
ATOM 695 N N . ALA A 1 94 ? -3.859 -6.716 7.001 1.00 88.25 94 ALA A N 1
ATOM 696 C CA . ALA A 1 94 ? -5.143 -6.993 6.359 1.00 88.25 94 ALA A CA 1
ATOM 697 C C . ALA A 1 94 ? -5.663 -8.404 6.684 1.00 88.25 94 ALA A C 1
ATOM 699 O O . ALA A 1 94 ? -6.830 -8.572 7.046 1.00 88.25 94 ALA A O 1
ATOM 700 N N . LEU A 1 95 ? -4.789 -9.414 6.632 1.00 88.19 95 LEU A N 1
ATOM 701 C CA . LEU A 1 95 ? -5.132 -10.785 7.011 1.00 88.19 95 LEU A CA 1
ATOM 702 C C . LEU A 1 95 ? -5.450 -10.907 8.503 1.00 88.19 95 LEU A C 1
ATOM 704 O O . LEU A 1 95 ? -6.411 -11.586 8.861 1.00 88.19 95 LEU A O 1
ATOM 708 N N . LEU A 1 96 ? -4.699 -10.238 9.380 1.00 86.75 96 LEU A N 1
ATOM 709 C CA . LEU A 1 96 ? -4.985 -10.213 10.818 1.00 86.75 96 LEU A CA 1
ATOM 710 C C . LEU A 1 96 ? -6.344 -9.566 11.111 1.00 86.75 96 LEU A C 1
ATOM 712 O O . LEU A 1 96 ? -7.135 -10.121 11.870 1.00 86.75 96 LEU A O 1
ATOM 716 N N . VAL A 1 97 ? -6.658 -8.448 10.457 1.00 86.75 97 VAL A N 1
ATOM 717 C CA . VAL A 1 97 ? -7.955 -7.767 10.563 1.00 86.75 97 VAL A CA 1
ATOM 718 C C . VAL A 1 97 ? -9.101 -8.671 10.092 1.00 86.75 97 VAL A C 1
ATOM 720 O O . VAL A 1 97 ? -10.166 -8.705 10.713 1.00 86.75 97 VAL A O 1
ATOM 723 N N . LEU A 1 98 ? -8.890 -9.439 9.022 1.00 85.75 98 LEU A N 1
ATOM 724 C CA . LEU A 1 98 ? -9.913 -10.304 8.433 1.00 85.75 98 LEU A CA 1
ATOM 725 C C . LEU A 1 98 ? -10.116 -11.614 9.212 1.00 85.75 98 LEU A C 1
ATOM 727 O O . LEU A 1 98 ? -11.239 -12.100 9.323 1.00 85.75 98 LEU A O 1
ATOM 731 N N . THR A 1 99 ? -9.048 -12.173 9.784 1.00 87.19 99 THR A N 1
ATOM 732 C CA . THR A 1 99 ? -9.084 -13.446 10.529 1.00 87.19 99 THR A CA 1
ATOM 733 C C . THR A 1 99 ? -9.388 -13.268 12.016 1.00 87.19 99 THR A C 1
ATOM 735 O O . THR A 1 99 ? -10.012 -14.135 12.625 1.00 87.19 99 THR A O 1
ATOM 738 N N . ARG A 1 100 ? -8.976 -12.146 12.618 1.00 85.81 100 ARG A N 1
ATOM 739 C CA . ARG A 1 100 ? -9.126 -11.840 14.052 1.00 85.81 100 ARG A CA 1
ATOM 740 C C . ARG A 1 100 ? -9.911 -10.546 14.275 1.00 85.81 100 ARG A C 1
ATOM 742 O O . ARG A 1 100 ? -9.615 -9.790 15.194 1.00 85.81 100 ARG A O 1
ATOM 749 N N . THR A 1 101 ? -10.945 -10.303 13.468 1.00 83.50 101 THR A N 1
ATOM 750 C CA . THR A 1 101 ? -11.729 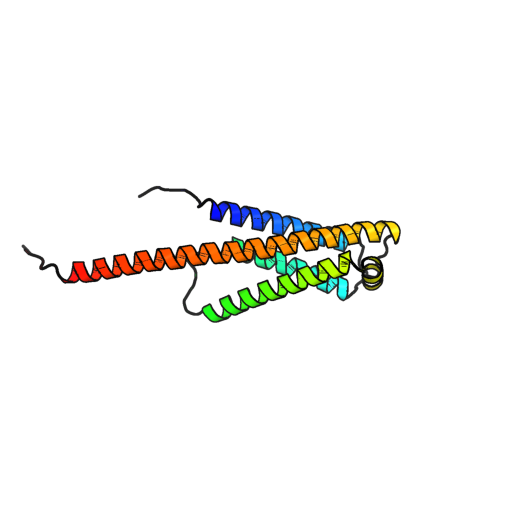-9.053 13.467 1.00 83.50 101 THR A CA 1
ATOM 751 C C . THR A 1 101 ? -12.220 -8.633 14.856 1.00 83.50 101 THR A C 1
ATOM 753 O O . THR A 1 101 ? -12.092 -7.470 15.225 1.00 83.50 101 THR A O 1
ATOM 756 N N . ALA A 1 102 ? -12.757 -9.573 15.640 1.00 77.56 102 ALA A N 1
ATOM 757 C CA . ALA A 1 102 ? -13.309 -9.285 16.965 1.00 77.56 102 ALA A CA 1
ATOM 758 C C . ALA A 1 102 ? -12.230 -8.863 17.979 1.00 77.56 102 ALA A C 1
ATOM 760 O O . ALA A 1 102 ? -12.427 -7.917 18.737 1.00 77.56 102 ALA A O 1
ATOM 761 N N . GLU A 1 103 ? -11.069 -9.520 17.963 1.00 79.88 103 GLU A N 1
ATOM 762 C CA . GLU A 1 103 ? -9.958 -9.150 18.846 1.00 79.88 103 GLU A CA 1
ATOM 763 C C . GLU A 1 103 ? -9.287 -7.853 18.394 1.00 79.88 103 GLU A C 1
ATOM 765 O O . GLU A 1 103 ? -8.908 -7.028 19.220 1.00 79.88 103 GLU A O 1
ATOM 770 N N . PHE A 1 104 ? -9.195 -7.618 17.085 1.00 77.44 104 PHE A N 1
ATOM 771 C CA . PHE A 1 104 ? -8.636 -6.380 16.550 1.00 77.44 104 PHE A CA 1
ATOM 772 C C . PHE A 1 104 ? -9.503 -5.158 16.893 1.00 77.44 104 PHE A C 1
ATOM 774 O O . PHE A 1 104 ? -8.978 -4.100 17.235 1.00 77.44 104 PHE A O 1
ATOM 781 N N . LEU A 1 105 ? -10.831 -5.316 16.889 1.00 76.88 105 LEU A N 1
ATOM 782 C CA . LEU A 1 105 ? -11.769 -4.290 17.359 1.00 76.88 105 LEU A CA 1
ATOM 783 C C . LEU A 1 105 ? -11.589 -3.953 18.837 1.00 76.88 105 LEU A C 1
ATOM 785 O O . LEU A 1 105 ? -11.658 -2.780 19.209 1.00 76.88 105 LEU A O 1
ATOM 789 N N . TRP A 1 106 ? -11.318 -4.963 19.665 1.00 73.88 106 TRP A N 1
ATOM 790 C CA . TRP A 1 106 ? -11.007 -4.759 21.076 1.00 73.88 106 TRP A CA 1
ATOM 791 C C . TRP A 1 106 ? -9.741 -3.907 21.255 1.00 73.88 106 TRP A C 1
ATOM 793 O O . TRP A 1 106 ? -9.750 -2.936 22.010 1.00 73.88 106 TRP A O 1
ATOM 803 N N . PHE A 1 107 ? -8.679 -4.198 20.495 1.00 74.38 107 PHE A N 1
ATOM 804 C CA . PHE A 1 107 ? -7.445 -3.399 20.497 1.00 74.38 107 PHE A CA 1
ATOM 805 C C . PHE A 1 107 ? -7.627 -1.970 19.957 1.00 74.38 107 PHE A C 1
ATOM 807 O O . PHE A 1 107 ? -6.920 -1.048 20.376 1.00 74.38 107 PHE A O 1
ATOM 814 N N . LEU A 1 108 ? -8.574 -1.758 19.041 1.00 71.25 108 LEU A N 1
ATOM 815 C CA . LEU A 1 108 ? -8.895 -0.434 18.503 1.00 71.25 108 LEU A CA 1
ATOM 816 C C . LEU A 1 108 ? -9.730 0.435 19.456 1.00 71.25 108 LEU A C 1
ATOM 818 O O . LEU A 1 108 ? -9.848 1.631 19.197 1.00 71.25 108 LEU A O 1
ATOM 822 N N . GLN A 1 109 ? -10.270 -0.125 20.549 1.00 66.50 109 GLN A N 1
ATOM 823 C CA . GLN A 1 109 ? -11.172 0.567 21.484 1.00 66.50 109 GLN A CA 1
ATOM 824 C C . GLN A 1 109 ? -12.299 1.344 20.770 1.00 66.50 109 GLN A C 1
ATOM 826 O O . GLN A 1 109 ? -12.528 2.525 21.038 1.00 66.50 109 GLN A O 1
ATOM 831 N N . SER A 1 110 ? -12.995 0.705 19.822 1.00 63.06 110 SER A N 1
ATOM 832 C CA . SER A 1 110 ? -14.038 1.385 19.039 1.00 63.06 110 SER A CA 1
ATOM 833 C C . SER A 1 110 ? -15.283 1.706 19.882 1.00 63.06 110 SER A C 1
ATOM 835 O O . SER A 1 110 ? -15.774 0.837 20.599 1.00 63.06 110 SER A O 1
ATOM 837 N N . TYR A 1 111 ? -15.847 2.913 19.735 1.00 59.91 111 TYR A N 1
ATOM 838 C CA . TY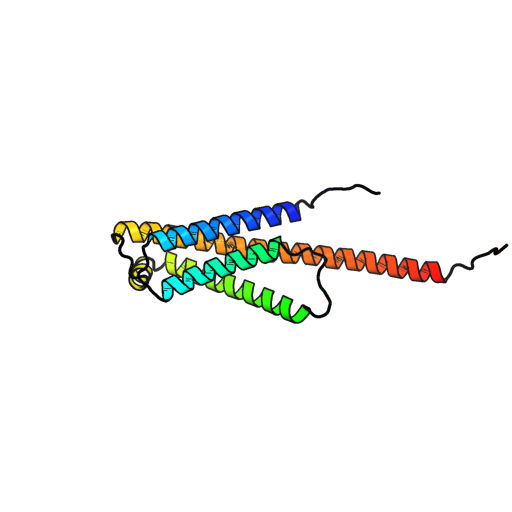R A 1 111 ? -17.087 3.352 20.412 1.00 59.91 111 TYR A CA 1
ATOM 839 C C . TYR A 1 111 ? -18.383 2.920 19.683 1.00 59.91 111 TYR A C 1
ATOM 841 O O . TYR A 1 111 ? -19.492 3.159 20.158 1.00 59.91 111 TYR A O 1
ATOM 849 N N . VAL A 1 112 ? -18.267 2.316 18.496 1.00 63.97 112 VAL A N 1
ATOM 850 C CA . VAL A 1 112 ? -19.405 1.815 17.707 1.00 63.97 112 VAL A CA 1
ATOM 851 C C . VAL A 1 112 ? -19.926 0.507 18.317 1.00 63.97 112 VAL A C 1
ATOM 853 O O . VAL A 1 112 ? -19.145 -0.265 18.873 1.00 63.97 112 VAL A O 1
ATOM 856 N N . ARG A 1 113 ? -21.244 0.256 18.227 1.00 67.38 113 ARG A N 1
ATOM 857 C CA . ARG A 1 113 ? -21.841 -1.030 18.633 1.00 67.38 113 ARG A CA 1
ATOM 858 C C . ARG A 1 113 ? -21.051 -2.179 18.007 1.00 67.38 113 ARG A C 1
ATOM 860 O O . ARG A 1 113 ? -20.697 -2.115 16.830 1.00 67.38 113 ARG A O 1
ATOM 867 N N . VAL A 1 114 ? -20.761 -3.207 18.803 1.00 67.38 114 VAL A N 1
ATOM 868 C CA . VAL A 1 114 ? -19.860 -4.306 18.417 1.00 67.38 114 VAL A CA 1
ATOM 869 C C . VAL A 1 114 ? -20.311 -4.942 17.099 1.00 67.38 114 VAL A C 1
ATOM 871 O O . VAL A 1 114 ? -19.480 -5.281 16.261 1.00 67.38 114 VAL A O 1
ATOM 874 N N . GLU A 1 115 ? -21.621 -5.017 16.871 1.00 72.75 115 GLU A N 1
ATOM 875 C CA . GLU A 1 115 ? -22.223 -5.579 15.664 1.00 72.75 115 GLU A CA 1
ATOM 876 C C . GLU A 1 115 ? -21.859 -4.782 14.396 1.00 72.75 115 GLU A C 1
ATOM 878 O O . GLU A 1 115 ? -21.433 -5.369 13.397 1.00 72.75 115 GLU A O 1
ATOM 883 N N . ASP A 1 116 ? -21.946 -3.451 14.448 1.00 78.31 116 ASP A N 1
ATOM 884 C CA . ASP A 1 116 ? -21.649 -2.568 13.311 1.00 78.31 116 ASP A CA 1
ATOM 885 C C . ASP A 1 116 ? -20.131 -2.420 13.095 1.00 78.31 116 ASP A C 1
ATOM 887 O O . ASP A 1 116 ? -19.649 -2.364 11.959 1.00 78.31 116 ASP A O 1
ATOM 891 N N . GLY A 1 117 ? -19.351 -2.429 14.181 1.00 79.06 117 GLY A N 1
ATOM 892 C CA . GLY A 1 117 ? -17.889 -2.368 14.134 1.00 79.06 117 GLY A CA 1
ATOM 893 C C . GLY A 1 117 ? -17.274 -3.575 13.424 1.00 79.06 117 GLY A C 1
ATOM 894 O O . GLY A 1 117 ? -16.350 -3.414 12.626 1.00 79.06 117 GLY A O 1
ATOM 895 N N . VAL A 1 118 ? -17.818 -4.780 13.639 1.00 83.56 118 VAL A N 1
ATOM 896 C CA . VAL A 1 118 ? -17.363 -6.015 12.968 1.00 83.56 118 VAL A CA 1
ATOM 897 C C . VAL A 1 118 ? -17.540 -5.928 11.457 1.00 83.56 118 VAL A C 1
ATOM 899 O O . VAL A 1 118 ? -16.642 -6.342 10.719 1.00 83.56 118 VAL A O 1
ATOM 902 N N . LEU A 1 119 ? -18.653 -5.366 10.980 1.00 86.31 119 LEU A N 1
ATOM 903 C CA . LEU A 1 119 ? -18.886 -5.208 9.546 1.00 86.31 119 LEU A CA 1
ATOM 904 C C . LEU A 1 119 ? -17.884 -4.231 8.923 1.00 86.31 119 LEU A C 1
ATOM 906 O O . LEU A 1 119 ? -17.246 -4.568 7.924 1.00 86.31 119 LEU A O 1
ATOM 910 N N . ILE A 1 120 ? -17.703 -3.054 9.530 1.00 85.44 120 ILE A N 1
ATOM 911 C CA . ILE A 1 120 ? -16.754 -2.039 9.048 1.00 85.44 120 ILE A CA 1
ATOM 912 C C . ILE A 1 120 ? -15.335 -2.613 9.039 1.00 85.44 120 ILE A C 1
ATOM 914 O O . ILE A 1 120 ? -14.613 -2.477 8.055 1.00 85.44 120 ILE A O 1
ATOM 918 N N . MET A 1 121 ? -14.952 -3.326 10.096 1.00 84.69 121 MET A N 1
ATOM 919 C CA . MET A 1 121 ? -13.626 -3.921 10.227 1.00 84.69 121 MET A CA 1
ATOM 920 C C . MET A 1 121 ? -13.382 -5.037 9.195 1.00 84.69 121 MET A C 1
ATOM 922 O O . MET A 1 121 ? -12.285 -5.137 8.648 1.00 84.69 121 MET A O 1
ATOM 926 N N . ARG A 1 122 ? -14.402 -5.835 8.847 1.00 87.75 122 ARG A N 1
ATOM 927 C CA . ARG A 1 122 ? -14.314 -6.792 7.728 1.00 87.75 122 ARG A CA 1
ATOM 928 C C . ARG A 1 122 ? -14.135 -6.089 6.389 1.00 87.75 122 ARG A C 1
ATOM 930 O O . ARG A 1 122 ? -13.306 -6.529 5.599 1.00 87.75 122 ARG A O 1
ATOM 937 N N . MET A 1 123 ? -14.865 -4.998 6.147 1.00 86.38 123 MET A N 1
ATOM 938 C CA . MET A 1 123 ? -14.694 -4.195 4.932 1.00 86.38 123 MET A CA 1
ATOM 939 C C . MET A 1 123 ? -13.278 -3.619 4.848 1.00 86.38 123 MET A C 1
ATOM 941 O O . MET A 1 123 ? -12.655 -3.727 3.800 1.00 86.38 123 MET A O 1
ATOM 945 N N . VAL A 1 124 ? -12.736 -3.101 5.956 1.00 87.50 124 VAL A N 1
ATOM 946 C CA . VAL A 1 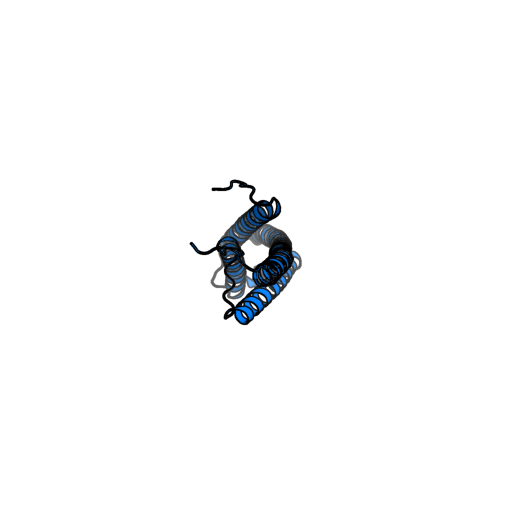124 ? -11.338 -2.643 6.062 1.00 87.50 124 VAL A CA 1
ATOM 947 C C . VAL A 1 124 ? -10.358 -3.775 5.747 1.00 87.50 124 VAL A C 1
ATOM 949 O O . VAL A 1 124 ? -9.444 -3.579 4.954 1.00 87.50 124 VAL A O 1
ATOM 952 N N . GLY A 1 125 ? -10.562 -4.973 6.304 1.00 86.56 125 GLY A N 1
ATOM 953 C CA . GLY A 1 125 ? -9.720 -6.137 6.016 1.00 86.56 125 GLY A CA 1
ATOM 954 C C . GLY A 1 125 ? -9.741 -6.533 4.537 1.00 86.56 125 GLY A C 1
ATOM 955 O O . GLY A 1 125 ? -8.687 -6.713 3.932 1.00 86.56 125 GLY A O 1
ATOM 956 N N . VAL A 1 126 ? -10.930 -6.609 3.928 1.00 90.06 126 VAL A N 1
ATOM 957 C CA . VAL A 1 126 ? -11.087 -6.925 2.497 1.00 90.06 126 VAL A CA 1
ATOM 958 C C . VAL A 1 126 ? -10.419 -5.860 1.631 1.00 90.06 126 VAL A C 1
ATOM 960 O O . VAL A 1 126 ? -9.676 -6.192 0.709 1.00 90.06 126 VAL A O 1
ATOM 963 N N . LEU A 1 127 ? -10.633 -4.581 1.945 1.00 86.81 127 LEU A N 1
ATOM 964 C CA . LEU A 1 127 ? -10.017 -3.477 1.217 1.00 86.81 127 LEU A CA 1
ATOM 965 C C . LEU A 1 127 ? -8.491 -3.484 1.372 1.00 86.81 127 LEU A C 1
ATOM 967 O O . LEU A 1 127 ? -7.788 -3.244 0.397 1.00 86.81 127 LEU A O 1
ATOM 971 N N . GLY A 1 128 ? -7.978 -3.846 2.549 1.00 88.06 128 GLY A N 1
ATOM 972 C CA . GLY A 1 128 ? -6.551 -4.052 2.798 1.00 88.06 128 GLY A CA 1
ATOM 973 C C . GLY A 1 128 ? -5.946 -5.160 1.932 1.00 88.06 128 GLY A C 1
ATOM 974 O O . GLY A 1 128 ? -4.858 -4.983 1.393 1.00 88.06 128 GLY A O 1
ATOM 975 N N . VAL A 1 129 ? -6.661 -6.272 1.718 1.00 89.50 129 VAL A N 1
ATOM 976 C CA . VAL A 1 129 ? -6.218 -7.333 0.791 1.00 89.50 129 VAL A CA 1
ATOM 977 C C . VAL A 1 129 ? -6.186 -6.822 -0.652 1.00 89.50 129 VAL A C 1
ATOM 979 O O . VAL A 1 129 ? -5.231 -7.093 -1.377 1.00 89.50 129 VAL A O 1
ATOM 982 N N . VAL A 1 130 ? -7.189 -6.044 -1.070 1.00 89.75 130 VAL A N 1
ATOM 983 C CA . VAL A 1 130 ? -7.202 -5.416 -2.403 1.00 89.75 130 VAL A CA 1
ATOM 984 C C . VAL A 1 130 ? -6.021 -4.456 -2.568 1.00 89.75 130 VAL A C 1
ATOM 986 O O . VAL A 1 130 ? -5.338 -4.511 -3.589 1.00 89.75 130 VAL A O 1
ATOM 989 N N . ILE A 1 131 ? -5.750 -3.615 -1.565 1.00 88.19 131 ILE A N 1
ATOM 990 C CA . ILE A 1 131 ? -4.608 -2.693 -1.562 1.00 88.19 131 ILE A CA 1
ATOM 991 C C . ILE A 1 131 ? -3.298 -3.473 -1.675 1.00 88.19 131 ILE A C 1
ATOM 993 O O . ILE A 1 131 ? -2.509 -3.169 -2.562 1.00 88.19 131 ILE A O 1
ATOM 997 N N . PHE A 1 132 ? -3.112 -4.524 -0.874 1.00 89.56 132 PHE A N 1
ATOM 998 C CA . PHE A 1 132 ? -1.946 -5.403 -0.951 1.00 89.56 132 PHE A CA 1
ATOM 999 C C . PHE A 1 132 ? -1.736 -5.951 -2.367 1.00 89.56 132 PHE A C 1
ATOM 1001 O O . PHE A 1 132 ? -0.649 -5.835 -2.931 1.00 89.56 132 PHE A O 1
ATOM 1008 N N . CYS A 1 133 ? -2.780 -6.503 -2.992 1.00 90.88 133 CYS A N 1
ATOM 1009 C CA . CYS A 1 133 ? -2.691 -6.991 -4.367 1.00 90.88 133 CYS A CA 1
ATOM 1010 C C . CYS A 1 133 ? -2.298 -5.877 -5.353 1.00 90.88 133 CYS A C 1
ATOM 1012 O O . CYS A 1 133 ? -1.444 -6.093 -6.213 1.00 90.88 133 CYS A O 1
ATOM 1014 N N . LEU A 1 134 ? -2.888 -4.686 -5.225 1.00 85.88 134 LEU A N 1
ATOM 1015 C CA . LEU A 1 134 ? -2.574 -3.539 -6.079 1.00 85.88 134 LEU A CA 1
ATOM 1016 C C . LEU A 1 134 ? -1.142 -3.025 -5.868 1.00 85.88 134 LEU A C 1
ATOM 1018 O O . LEU A 1 134 ? -0.495 -2.670 -6.850 1.00 85.88 134 LEU A O 1
ATOM 1022 N N . GLU A 1 135 ? -0.613 -3.029 -4.641 1.00 86.75 135 GLU A N 1
ATOM 1023 C CA . GLU A 1 135 ? 0.781 -2.666 -4.344 1.00 86.75 135 GLU A CA 1
ATOM 1024 C C . GLU A 1 135 ? 1.758 -3.568 -5.109 1.00 86.75 135 GLU A C 1
ATOM 1026 O O . GLU A 1 135 ? 2.668 -3.070 -5.776 1.00 86.75 135 GLU A O 1
ATOM 1031 N N . TRP A 1 136 ? 1.532 -4.887 -5.099 1.00 89.06 136 TRP A N 1
ATOM 1032 C CA . TRP A 1 136 ? 2.337 -5.831 -5.881 1.00 89.06 136 TRP A CA 1
ATOM 1033 C C . TRP A 1 136 ? 2.234 -5.582 -7.385 1.00 89.06 136 TRP A C 1
ATOM 1035 O O . TRP A 1 136 ? 3.255 -5.586 -8.074 1.00 89.06 136 TRP A O 1
ATOM 1045 N N . VAL A 1 137 ? 1.030 -5.319 -7.902 1.00 88.12 137 VAL A N 1
ATOM 1046 C CA . VAL A 1 137 ? 0.839 -4.995 -9.325 1.00 88.12 137 VAL A CA 1
ATOM 1047 C C . VAL A 1 137 ? 1.608 -3.725 -9.699 1.00 88.12 137 VAL A C 1
ATOM 1049 O O . VAL A 1 137 ? 2.325 -3.728 -10.700 1.00 88.12 137 VAL A O 1
ATOM 1052 N N . VAL A 1 138 ? 1.524 -2.661 -8.893 1.00 84.56 138 VAL A N 1
ATOM 1053 C CA . VAL A 1 138 ? 2.253 -1.402 -9.129 1.00 84.56 138 VAL A CA 1
ATOM 1054 C C . VAL A 1 138 ? 3.766 -1.622 -9.086 1.00 84.56 138 VAL A C 1
ATOM 1056 O O . VAL A 1 138 ? 4.469 -1.109 -9.957 1.00 84.56 138 VAL A O 1
ATOM 1059 N N . LEU A 1 139 ? 4.277 -2.406 -8.131 1.00 83.88 139 LEU A N 1
ATOM 1060 C CA . LEU A 1 139 ? 5.705 -2.731 -8.025 1.00 83.88 139 LEU A CA 1
ATOM 1061 C C . LEU A 1 139 ? 6.217 -3.492 -9.252 1.00 83.88 139 LEU A C 1
ATOM 1063 O O . LEU A 1 139 ? 7.253 -3.130 -9.814 1.00 83.88 139 LEU A O 1
ATOM 1067 N N . VAL A 1 140 ? 5.481 -4.511 -9.702 1.00 86.94 140 VAL A N 1
ATOM 1068 C CA . VAL A 1 140 ? 5.823 -5.275 -10.9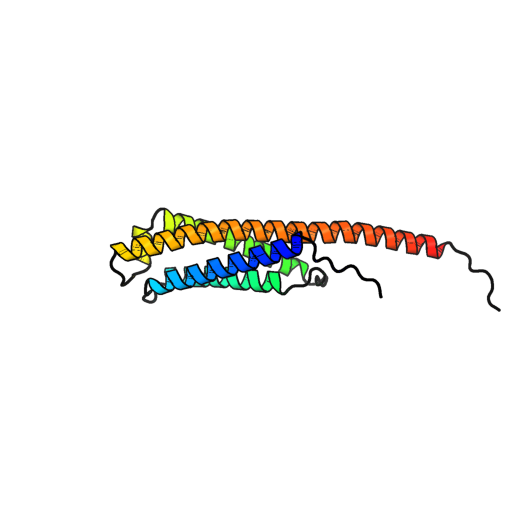10 1.00 86.94 140 VAL A CA 1
ATOM 1069 C C . VAL A 1 140 ? 5.787 -4.372 -12.137 1.00 86.94 140 VAL A C 1
ATOM 1071 O O . VAL A 1 140 ? 6.703 -4.401 -12.954 1.00 86.94 140 VAL A O 1
ATOM 1074 N N . LEU A 1 141 ? 4.772 -3.523 -12.262 1.00 80.94 141 LEU A N 1
ATOM 1075 C CA . LEU A 1 141 ? 4.619 -2.647 -13.416 1.00 80.94 141 LEU A CA 1
ATOM 1076 C C . LEU A 1 141 ? 5.698 -1.552 -13.461 1.00 80.94 141 LEU A C 1
ATOM 1078 O O . LEU A 1 141 ? 6.233 -1.260 -14.531 1.00 80.94 141 LEU A O 1
ATOM 1082 N N . ALA A 1 142 ? 6.083 -1.009 -12.301 1.00 79.25 142 ALA A N 1
ATOM 1083 C CA . ALA A 1 142 ? 7.224 -0.106 -12.163 1.00 79.25 142 ALA A CA 1
ATOM 1084 C C . ALA A 1 142 ? 8.540 -0.796 -12.551 1.00 79.25 142 ALA A C 1
ATOM 1086 O O . ALA A 1 142 ? 9.363 -0.216 -13.264 1.00 79.25 142 ALA A O 1
ATOM 1087 N N . PHE A 1 143 ? 8.729 -2.048 -12.123 1.00 81.56 143 PHE A N 1
ATOM 1088 C CA . PHE A 1 143 ? 9.889 -2.851 -12.500 1.00 81.56 143 PHE A CA 1
ATOM 1089 C C . PHE A 1 143 ? 9.937 -3.105 -14.011 1.00 81.56 143 PHE A C 1
ATOM 1091 O O . PHE A 1 143 ? 10.973 -2.870 -14.630 1.00 81.56 143 PHE A O 1
ATOM 1098 N N . VAL A 1 144 ? 8.818 -3.505 -14.621 1.00 82.69 144 VAL A N 1
ATOM 1099 C CA . VAL A 1 144 ? 8.706 -3.748 -16.067 1.00 82.69 144 VAL A CA 1
ATOM 1100 C C . VAL A 1 144 ? 9.012 -2.478 -16.860 1.00 82.69 144 VAL A C 1
ATOM 1102 O O . VAL A 1 144 ? 9.832 -2.519 -17.772 1.00 82.69 144 VAL A O 1
ATOM 1105 N N . MET A 1 145 ? 8.424 -1.335 -16.495 1.00 75.75 145 MET A N 1
ATOM 1106 C CA . MET A 1 145 ? 8.709 -0.045 -17.142 1.00 75.75 145 MET A CA 1
ATOM 1107 C C . MET A 1 145 ? 10.202 0.302 -17.076 1.00 75.75 145 MET A C 1
ATOM 1109 O O . MET A 1 145 ? 10.789 0.712 -18.076 1.00 75.75 145 MET A O 1
ATOM 1113 N N . ARG A 1 146 ? 10.842 0.089 -15.920 1.00 73.69 146 ARG A N 1
ATOM 1114 C CA . ARG A 1 146 ? 12.281 0.328 -15.755 1.00 73.69 146 ARG A CA 1
ATOM 1115 C C . ARG A 1 146 ? 13.131 -0.649 -16.565 1.00 73.69 146 ARG A C 1
ATOM 1117 O O . ARG A 1 146 ? 14.142 -0.238 -17.126 1.00 73.69 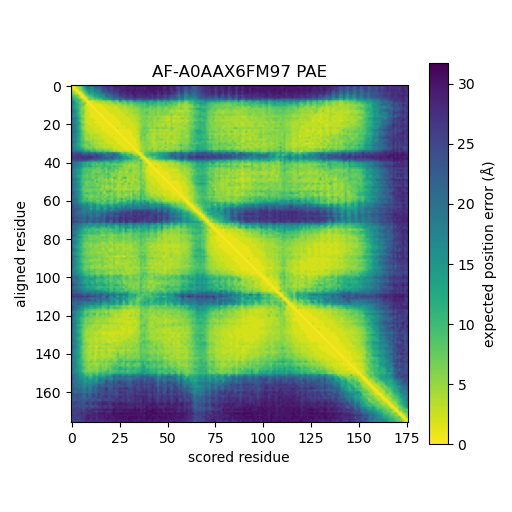146 ARG A O 1
ATOM 1124 N N . PHE A 1 147 ? 12.732 -1.917 -16.628 1.00 76.88 147 PHE A N 1
ATOM 1125 C CA . PHE A 1 147 ? 13.403 -2.936 -17.428 1.00 76.88 147 PHE A CA 1
ATOM 1126 C C . PHE A 1 147 ? 13.355 -2.585 -18.917 1.00 76.88 147 PHE A C 1
ATOM 1128 O O . PHE A 1 147 ? 14.395 -2.606 -19.565 1.00 76.88 147 PHE A O 1
ATOM 1135 N N . TYR A 1 148 ? 12.192 -2.170 -19.433 1.00 75.62 148 TYR A N 1
ATOM 1136 C CA . TYR A 1 148 ? 12.064 -1.699 -20.813 1.00 75.62 148 TYR A CA 1
ATOM 1137 C C . TYR A 1 148 ? 12.969 -0.502 -21.088 1.00 75.62 148 TYR A C 1
ATOM 1139 O O . TYR A 1 148 ? 13.732 -0.547 -22.038 1.00 75.62 148 TYR A O 1
ATOM 1147 N N . VAL A 1 149 ? 12.968 0.528 -20.234 1.00 71.75 149 VAL A N 1
ATOM 1148 C CA . VAL A 1 149 ? 13.864 1.687 -20.412 1.00 71.75 149 VAL A CA 1
ATOM 1149 C C . VAL A 1 149 ? 15.340 1.280 -20.375 1.00 71.75 149 VAL A C 1
ATOM 1151 O O . VAL A 1 149 ? 16.137 1.819 -21.135 1.00 71.75 149 VAL A O 1
ATOM 1154 N N . TYR A 1 150 ? 15.719 0.330 -19.518 1.00 72.75 150 TYR A N 1
ATOM 1155 C CA . TYR A 1 150 ? 17.095 -0.162 -19.444 1.00 72.75 150 TYR A CA 1
ATOM 1156 C C . TYR A 1 150 ? 17.500 -0.963 -20.691 1.00 72.75 150 TYR A C 1
ATOM 1158 O O . TYR A 1 150 ? 18.594 -0.767 -21.214 1.00 72.75 150 TYR A O 1
ATOM 1166 N N . VAL A 1 151 ? 16.619 -1.835 -21.187 1.00 76.38 151 VAL A N 1
ATOM 1167 C CA . VAL A 1 151 ? 16.842 -2.619 -22.411 1.00 76.38 151 VAL A CA 1
ATOM 1168 C C . VAL A 1 151 ? 16.873 -1.713 -23.643 1.00 76.38 151 VAL A C 1
ATOM 1170 O O . VAL A 1 151 ? 17.811 -1.800 -24.430 1.00 76.38 151 VAL A O 1
ATOM 1173 N N . GLU A 1 152 ? 15.899 -0.812 -23.778 1.00 70.31 152 GLU A N 1
ATOM 1174 C CA . GLU A 1 152 ? 15.812 0.159 -24.873 1.00 70.31 152 GLU A CA 1
ATOM 1175 C C . GLU A 1 152 ? 17.029 1.089 -24.848 1.00 70.31 152 GLU A C 1
ATOM 1177 O O . GLU A 1 152 ? 17.746 1.189 -25.835 1.00 70.31 152 GLU A O 1
ATOM 1182 N N . GLY A 1 153 ? 17.344 1.680 -23.690 1.00 60.94 153 GLY A N 1
ATOM 1183 C CA . GLY A 1 153 ? 18.493 2.568 -23.512 1.00 60.94 153 GLY A CA 1
ATOM 1184 C C . GLY A 1 153 ? 19.839 1.876 -23.728 1.00 60.94 153 GLY A C 1
ATOM 1185 O O . GLY A 1 153 ? 20.769 2.506 -24.222 1.00 60.94 153 GLY A O 1
ATOM 1186 N N . GLY A 1 154 ? 19.951 0.578 -23.425 1.00 59.34 154 GLY A N 1
ATOM 1187 C CA . GLY A 1 154 ? 21.125 -0.229 -23.760 1.00 59.34 154 GLY A CA 1
ATOM 1188 C C . GLY A 1 154 ? 21.273 -0.478 -25.265 1.00 59.34 154 GLY A C 1
ATOM 1189 O O . GLY A 1 154 ? 22.394 -0.508 -25.772 1.00 59.34 154 GLY A O 1
ATOM 1190 N N . ASN A 1 155 ? 20.159 -0.609 -25.989 1.00 54.84 155 ASN A N 1
ATOM 1191 C CA . ASN A 1 155 ? 20.150 -0.735 -27.444 1.00 54.84 155 ASN A CA 1
ATOM 1192 C C . ASN A 1 155 ? 20.487 0.603 -28.118 1.00 54.84 155 ASN A C 1
ATOM 1194 O O . ASN A 1 155 ? 21.346 0.638 -28.992 1.00 54.84 155 ASN A O 1
ATOM 1198 N N . THR A 1 156 ? 19.898 1.711 -27.662 1.00 54.72 156 THR A N 1
ATOM 1199 C CA . THR A 1 156 ? 20.193 3.053 -28.185 1.00 54.72 156 THR A CA 1
ATOM 1200 C C . THR A 1 156 ? 21.626 3.479 -27.872 1.00 54.72 156 THR A C 1
ATOM 1202 O O . THR A 1 156 ? 22.287 4.032 -28.740 1.00 54.72 156 THR A O 1
ATOM 1205 N N . ALA A 1 157 ? 22.156 3.161 -26.683 1.00 54.25 157 ALA A N 1
ATOM 1206 C CA . ALA A 1 157 ? 23.554 3.429 -26.342 1.00 54.25 157 ALA A CA 1
ATOM 1207 C C . ALA A 1 157 ? 24.534 2.596 -27.182 1.00 54.25 157 ALA A C 1
ATOM 1209 O O . ALA A 1 157 ? 25.571 3.113 -27.582 1.00 54.25 157 ALA A O 1
ATOM 1210 N N . LYS A 1 158 ? 24.213 1.331 -27.499 1.00 52.91 158 LYS A N 1
ATOM 1211 C CA . LYS A 1 158 ? 25.013 0.517 -28.433 1.00 52.91 158 LYS A CA 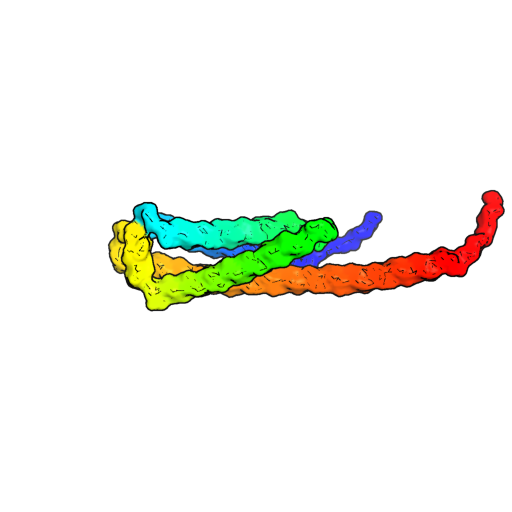1
ATOM 1212 C C . LYS A 1 158 ? 24.959 1.045 -29.867 1.00 52.91 158 LYS A C 1
ATOM 1214 O O . LYS A 1 158 ? 25.984 1.034 -30.538 1.00 52.91 158 LYS A O 1
ATOM 1219 N N . VAL A 1 159 ? 23.794 1.505 -30.327 1.00 52.69 159 VAL A N 1
ATOM 1220 C CA . VAL A 1 159 ? 23.633 2.127 -31.653 1.00 52.69 159 VAL A CA 1
ATOM 1221 C C . VAL A 1 159 ? 24.408 3.442 -31.726 1.00 52.69 159 VAL A C 1
ATOM 1223 O O . VAL A 1 159 ? 25.139 3.651 -32.683 1.00 52.69 159 VAL A O 1
ATOM 1226 N N . GLN A 1 160 ? 24.341 4.271 -30.683 1.00 52.12 160 GLN A N 1
ATOM 1227 C CA . GLN A 1 160 ? 25.039 5.554 -30.622 1.00 52.12 160 GLN A CA 1
ATOM 1228 C C . GLN A 1 160 ? 26.562 5.394 -30.478 1.00 52.12 160 GLN A C 1
ATOM 1230 O O . GLN A 1 160 ? 27.308 6.146 -31.095 1.00 52.12 160 GLN A O 1
ATOM 1235 N N . LEU A 1 161 ? 27.035 4.378 -29.744 1.00 53.28 161 LEU A N 1
ATOM 1236 C CA . LEU A 1 161 ? 28.456 4.009 -29.702 1.00 53.28 161 LEU A CA 1
ATOM 1237 C C . LEU A 1 161 ? 28.939 3.486 -31.069 1.00 53.28 161 LEU A C 1
ATOM 1239 O O . LEU A 1 161 ? 30.040 3.809 -31.495 1.00 53.28 161 LEU A O 1
ATOM 1243 N N . GLY A 1 162 ? 28.099 2.723 -31.780 1.00 53.09 162 GLY A N 1
ATOM 1244 C CA . GLY A 1 162 ? 28.373 2.288 -33.151 1.00 53.09 162 GLY A CA 1
ATOM 1245 C C . GLY A 1 162 ? 28.398 3.444 -34.158 1.00 53.09 162 GLY A C 1
ATOM 1246 O O . GLY A 1 162 ? 29.251 3.460 -35.038 1.00 53.09 162 GLY A O 1
ATOM 1247 N N . GLU A 1 163 ? 27.517 4.438 -34.013 1.00 53.28 163 GLU A N 1
ATOM 1248 C CA . GLU A 1 163 ? 27.537 5.668 -34.818 1.00 53.28 163 GLU A CA 1
ATOM 1249 C C . GLU A 1 163 ? 28.767 6.536 -34.519 1.00 53.28 163 GLU A C 1
ATOM 1251 O O . GLU A 1 163 ? 29.352 7.076 -35.453 1.00 53.28 163 GLU A O 1
ATOM 1256 N N . GLU A 1 164 ? 29.209 6.642 -33.261 1.00 51.84 164 GLU A N 1
ATOM 1257 C CA . GLU A 1 164 ? 30.438 7.370 -32.909 1.00 51.84 164 GLU A CA 1
ATOM 1258 C C . GLU A 1 164 ? 31.715 6.679 -33.414 1.00 51.84 164 GLU A C 1
ATOM 1260 O O . GLU A 1 164 ? 32.659 7.370 -33.807 1.00 51.84 164 GLU A O 1
ATOM 1265 N N . GLU A 1 165 ? 31.764 5.342 -33.443 1.00 51.91 165 GLU A N 1
ATOM 1266 C CA . GLU A 1 165 ? 32.899 4.612 -34.026 1.00 51.91 165 GLU A CA 1
ATOM 1267 C C . GLU A 1 165 ? 32.908 4.681 -35.560 1.00 51.91 165 GLU A C 1
ATOM 1269 O O . GLU A 1 165 ? 33.962 4.921 -36.146 1.00 51.91 165 GLU A O 1
ATOM 1274 N N . VAL A 1 166 ? 31.747 4.598 -36.222 1.00 51.88 166 VAL A N 1
ATOM 1275 C CA . VAL A 1 166 ? 31.638 4.766 -37.686 1.00 51.88 166 VAL A CA 1
ATOM 1276 C C . VAL A 1 166 ? 31.894 6.219 -38.117 1.00 51.88 166 VAL A C 1
ATOM 1278 O O . VAL A 1 166 ? 32.503 6.452 -39.161 1.00 51.88 166 VAL A O 1
ATOM 1281 N N . ALA A 1 167 ? 31.500 7.212 -37.312 1.00 52.75 167 ALA A N 1
ATOM 1282 C CA . ALA A 1 167 ? 31.763 8.627 -37.587 1.00 52.75 167 ALA A CA 1
ATOM 1283 C C . ALA A 1 167 ? 33.238 9.028 -37.390 1.00 52.75 167 ALA A C 1
ATOM 1285 O O . ALA A 1 167 ? 33.669 10.046 -37.935 1.00 52.75 167 ALA A O 1
ATOM 1286 N N . LYS A 1 168 ? 34.025 8.244 -36.640 1.00 49.72 168 LYS A N 1
ATOM 1287 C CA . LYS A 1 168 ? 35.473 8.459 -36.475 1.00 49.72 168 LYS A CA 1
ATOM 1288 C C . LYS A 1 168 ? 36.316 7.934 -37.637 1.00 49.72 168 LYS A C 1
ATOM 1290 O O . LYS A 1 168 ? 37.434 8.414 -37.805 1.00 49.72 168 LYS A O 1
ATOM 1295 N N . ASP A 1 169 ? 35.781 7.019 -38.443 1.00 53.19 169 ASP A N 1
ATOM 1296 C CA . ASP A 1 169 ? 36.493 6.389 -39.564 1.00 53.19 169 ASP A CA 1
ATOM 1297 C C . ASP A 1 169 ? 36.269 7.088 -40.919 1.00 53.19 169 ASP A C 1
ATOM 1299 O O . ASP A 1 169 ? 36.786 6.640 -41.944 1.00 53.19 169 ASP A O 1
ATOM 1303 N N . TRP A 1 170 ? 35.525 8.203 -40.960 1.00 50.31 170 TRP A N 1
ATOM 1304 C CA . TRP A 1 170 ? 35.253 8.907 -42.215 1.00 50.31 170 TRP A CA 1
ATOM 1305 C C . TRP A 1 170 ? 36.279 10.020 -42.494 1.00 50.31 170 TRP A C 1
ATOM 1307 O O . TRP A 1 170 ? 36.316 11.025 -41.774 1.00 50.31 170 TRP A O 1
ATOM 1317 N N . PRO A 1 171 ? 37.101 9.912 -43.555 1.00 45.50 171 PRO A N 1
ATOM 1318 C CA . PRO A 1 171 ? 37.997 10.984 -43.945 1.00 45.50 171 PRO A CA 1
ATOM 1319 C C . PRO A 1 171 ? 37.173 12.044 -44.682 1.00 45.50 171 PRO A C 1
ATOM 1321 O O . PRO A 1 171 ? 36.694 11.820 -45.791 1.00 45.50 171 PRO A O 1
ATOM 1324 N N . TRP A 1 172 ? 36.977 13.204 -44.062 1.00 46.16 172 TRP A N 1
ATOM 1325 C CA . TRP A 1 172 ? 36.350 14.359 -44.705 1.00 46.16 172 TRP A CA 1
ATOM 1326 C C . TRP A 1 172 ? 37.186 14.821 -45.908 1.00 46.16 172 TRP A C 1
ATOM 1328 O O . TRP A 1 172 ? 38.351 15.179 -45.711 1.00 46.16 172 TRP A O 1
ATOM 1338 N N . PRO A 1 173 ? 36.641 14.896 -47.135 1.00 53.41 173 PRO A N 1
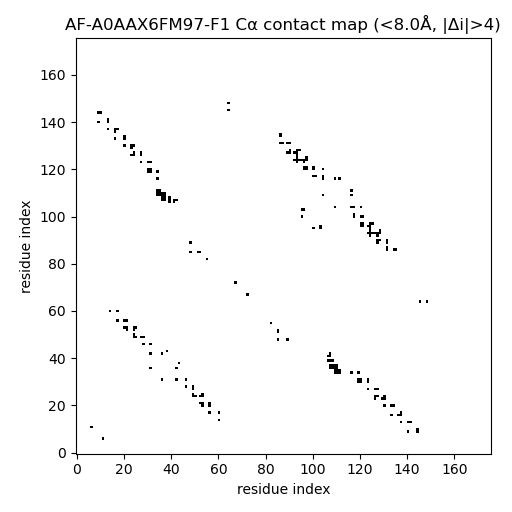ATOM 1339 C CA . PRO A 1 173 ? 37.278 15.638 -48.203 1.00 53.41 173 PRO A CA 1
ATOM 1340 C C . PRO A 1 173 ? 36.666 17.049 -48.302 1.00 53.41 173 PRO A C 1
ATOM 1342 O O . PRO A 1 173 ? 35.495 17.254 -47.998 1.00 53.41 173 PRO A O 1
ATOM 1345 N N . PHE A 1 174 ? 37.496 18.000 -48.742 1.00 46.59 174 PHE A N 1
ATOM 1346 C CA . PHE A 1 174 ? 37.213 19.394 -49.132 1.00 46.59 174 PHE A CA 1
ATOM 1347 C C . PHE A 1 174 ? 36.759 20.396 -48.046 1.00 46.59 174 PHE A C 1
ATOM 1349 O O . PHE A 1 174 ? 35.581 20.689 -47.861 1.00 46.59 174 PHE A O 1
ATOM 1356 N N . GLN A 1 175 ? 37.758 21.053 -47.443 1.00 42.19 175 GLN A N 1
ATOM 1357 C CA . GLN A 1 175 ? 37.681 22.482 -47.124 1.00 42.19 175 GLN A CA 1
ATOM 1358 C C . GLN A 1 175 ? 38.053 23.292 -48.377 1.00 42.19 175 GLN A C 1
ATOM 1360 O O . GLN A 1 175 ? 39.146 23.102 -48.917 1.00 42.19 175 GLN A O 1
ATOM 1365 N N . VAL A 1 176 ? 37.165 24.195 -48.799 1.00 42.16 176 VAL A N 1
ATOM 1366 C CA . VAL A 1 176 ? 37.467 25.393 -49.603 1.00 42.16 176 VAL A CA 1
ATOM 1367 C C . VAL A 1 176 ? 36.712 26.578 -49.026 1.00 42.16 176 VAL A C 1
ATOM 1369 O O . VAL A 1 176 ? 35.536 26.383 -48.641 1.00 42.16 176 VAL A O 1
#

=== Feature glossary ===
Reading guide. The protein is described through the following features:

Foldseek 3Di. A 3Di character summarizes, for each residue, the relative orientation of the Cα frame of its nearest spatial neighbor. Because it encodes fold topology rather than chemistry, 3Di alignments detect remote structural similarity that sequence alignment misses.

Contact-map, Ramachandran, and PAE plots. Plot images: a contact map (which residues are close in 3D, as an N×N binary image), a Ramachandran scatter (backbone torsion angles, revealing secondary-structure composition at a glance), and — for AlphaFold structures — a PAE heatmap (pairwise prediction confidence).

Radius of gyration, Cα contacts, bounding box. Radius of gyration (Rg) is the root-mean-square distance of Cα atoms from their centroid — a single number for overall size and compactness. A globular domain of N residues has Rg ≈ 2.2·N^0.38 Å; an extended or disordered chain has a much larger Rg. The Cα contact count is the number of residue pairs whose Cα atoms are within 8 Å and are more than four positions apart in sequence — a standard proxy for tertiary packing density. The bounding box is the smallest axis-aligned box enclosing all Cα atoms.

Secondary structure (8-state, DSSP). Eight-state secondary structure (DSSP): H is the canonical α-helix, G the tighter 3₁₀-helix, I the wider π-helix; E/B are β-structure, T and S are turns and bends, and '-' is everything else. DSSP derives these from the pattern of main-chain N–H···O=C hydrogen bonds, not from the sequence.

B-factor. B-factor (Debye–Waller factor) reflects atomic displacement in the crystal lattice. It is an experimental observable (units Å²), not a prediction; low values mean the atom is pinned down, high values mean it moves or is heterogeneous across the crystal.

pLDDT. pLDDT is the predicted lDDT-Cα score: AlphaFold's confidence that the local environment of each residue (all inter-atomic distances within 15 Å) is correctly placed. It is a per-residue number between 0 and 100, with higher meaning more reliable.

Nearest PDB structures. Nearest PDB neighbors are the top structural matches found by Foldseek when searching this structure against the entire Protein Data Bank. Each hit reports a TM-score (0 to 1; >0.5 almost always implies the same fold) and an E-value. These are *structural* homologs — they may share no detectable sequence similarity.

Solvent-accessible surface area. Accessible surface area quantifies burial. A residue with SASA near zero is packed into the hydrophobic core; one with SASA >100 Å² sits on the surface. Computed here via the Shrake–Rupley numerical algorithm with a 1.4 Å probe.

Rendered structure images. Structure images are PyMOL renders from six orthogonal camera directions. Cartoon representation draws helices as coils and strands as arrows; sticks shows the backbone as bonds; surface shows the solvent-excluded envelope. Rainbow coloring maps sequence position to hue (blue→red, N→C); chain coloring assigns a distinct color per polypeptide.

Backbone torsions (φ/ψ). φ (phi) and ψ (psi) are the two rotatable backbone dihedrals per residue: φ is the C(i-1)–N–Cα–C torsion, ψ is the N–Cα–C–N(i+1) torsion, both in degrees on (−180°, 180°]. α-helical residues cluster near (−60°, −45°); β-strand residues near (−120°, +130°). A Ramachandran plot is simply a scatter of (φ, ψ) for every residue.

Predicted aligned error. Predicted Aligned Error (PAE) is an AlphaFold confidence matrix: entry (i, j) is the expected error in the position of residue j, in ångströms, when the prediction is superimposed on the true structure at residue i. Low PAE within a block of residues means that block is internally rigid and well-predicted; high PAE between two blocks means their relative placement is uncertain even if each block individually is confident.

mmCIF coordinates. Structure coordinates are given as an mmCIF _atom_site loop: one row per atom with element, residue name, chain id, sequence number, and x/y/z position in Å. Only the four main-chain atoms per residue are included here; side chains are omitted to keep the record compact.

InterPro / GO / CATH / organism. Database cross-references. InterPro integrates a dozen domain/family signature databases into unified entries with residue-range hits. GO terms attach function/process/location labels with evidence codes. CATH codes position the fold in a four-level structural taxonomy. Organism is the NCBI-taxonomy species name.

Secondary structure (3-state, P-SEA). SS3 is a coarse helix/strand/coil call (letters a/b/c) made by the P-SEA algorithm from inter-Cα distances and dihedrals. It is less detailed than DSSP but needs only Cα positions.

Sequence. Sequence gives the chain of amino acids in standard one-letter code (A=alanine, C=cysteine, …, Y=tyrosine), read N→C. It is the only feature that is directly encoded by the gene; all structural features are derived from the folded form of this sequence.